Protein AF-A0A9P0XCQ6-F1 (afdb_monomer_lite)

InterPro domains:
  IPR028816 Caprin [PTHR22922] (9-231)
  IPR041637 Caprin-1 dimerization domain [PF18293] (101-217)

Sequence (310 aa):
MPSAANAKSEKPASSEVVDNSPIKQIMTLIEHKIRNLEKRKSKLSSYRELQKAGKELNGDQKVAVAKYDEVAQTLEFARDLSKHVGTIALSAEREAKKQAKREAWVRYAVDTNKIREVLLVLDCIMQMGNTEVRNDFLNGTNGAVKLTEDDLRILDELYPEVTPKHGEGQSGFHALTVKAAEHLYAIIDGKPKEILGTTYAHIKEIVTLFHECGYFEKTPEVPVPETEAVENHIPEEVLAPAPPPPEPSDEVEQPAPMYPPHMGIPTAPAPNVVPTPGYPMSRLPPSHSKKSNTPTSLNSILNRGPSLKS

Secondary structure (DSSP, 8-state):
---------------------HHHHHHHHHHHHHHHHHHHHHHHHHHHHHHHTTPPPPHHHHHHHHTHHHHHHHHHHHHHHHHHHHHHHHHHHHHHHHHHHHHHHHHHHHHHHHHHHHHHHHHHHHHTTSHHHHHHHHHT-TTPPPPPHHHHHHHHHHHHHHS----TT---HHHHHHHHHHHHHHHHTT---EETTEEHHHHHHHHHHHHHT-GGG-------------------------------------PPP-----PPPPPPPP---PPPP-----PPPP------------------------

Structure (mmCIF, N/CA/C/O backbone):
data_AF-A0A9P0XCQ6-F1
#
_entry.id   AF-A0A9P0XCQ6-F1
#
loop_
_atom_site.group_PDB
_atom_site.id
_atom_site.type_symbol
_atom_site.label_atom_id
_atom_site.label_alt_id
_atom_site.label_comp_id
_atom_site.label_asym_id
_atom_site.label_entity_id
_atom_site.label_seq_id
_atom_site.pdbx_PDB_ins_code
_atom_site.Cartn_x
_atom_site.Cartn_y
_atom_site.Cartn_z
_atom_site.occupancy
_atom_site.B_iso_or_equiv
_atom_site.auth_seq_id
_atom_site.auth_comp_id
_atom_site.auth_asym_id
_atom_site.auth_atom_id
_atom_site.pdbx_PDB_model_num
ATOM 1 N N . MET A 1 1 ? 15.321 50.428 31.721 1.00 45.38 1 MET A N 1
ATOM 2 C CA . MET A 1 1 ? 14.188 49.846 30.957 1.00 45.38 1 MET A CA 1
ATOM 3 C C . MET A 1 1 ? 14.484 49.999 29.471 1.00 45.38 1 MET A C 1
ATOM 5 O O . MET A 1 1 ? 15.131 50.996 29.165 1.00 45.38 1 MET A O 1
ATOM 9 N N . PRO A 1 2 ? 14.039 49.102 28.568 1.00 42.09 2 PRO A N 1
ATOM 10 C CA . PRO A 1 2 ? 13.173 47.919 28.740 1.00 42.09 2 PRO A CA 1
ATOM 11 C C . PRO A 1 2 ? 13.976 46.598 28.592 1.00 42.09 2 PRO A C 1
ATOM 13 O O . PRO A 1 2 ? 14.979 46.559 27.900 1.00 42.09 2 PRO A O 1
ATOM 16 N N . SER A 1 3 ? 13.763 45.552 29.394 1.00 40.78 3 SER A N 1
ATOM 17 C CA . SER A 1 3 ? 12.612 44.632 29.481 1.00 40.78 3 SER A CA 1
ATOM 18 C C . SER A 1 3 ? 12.500 43.685 28.275 1.00 40.78 3 SER A C 1
ATOM 20 O O . SER A 1 3 ? 11.745 43.944 27.344 1.00 40.78 3 SER A O 1
ATOM 22 N N . ALA A 1 4 ? 13.249 42.577 28.307 1.00 37.06 4 ALA A N 1
ATOM 23 C CA . ALA A 1 4 ? 12.990 41.410 27.467 1.00 37.06 4 ALA A CA 1
ATOM 24 C C . ALA A 1 4 ? 12.179 40.409 28.297 1.00 37.06 4 ALA A C 1
ATOM 26 O O . ALA A 1 4 ? 12.689 39.733 29.191 1.00 37.06 4 ALA A O 1
ATOM 27 N N . ALA A 1 5 ? 10.875 40.416 28.048 1.00 39.09 5 ALA A N 1
ATOM 28 C CA . ALA A 1 5 ? 9.906 39.556 28.688 1.00 39.09 5 ALA A CA 1
ATOM 29 C C . ALA A 1 5 ? 10.104 38.092 28.265 1.00 39.09 5 ALA A C 1
ATOM 31 O O . ALA A 1 5 ? 10.105 37.764 27.084 1.00 39.09 5 ALA A O 1
ATOM 32 N N . ASN A 1 6 ? 10.249 37.237 29.274 1.00 38.50 6 ASN A N 1
ATOM 33 C CA . ASN A 1 6 ? 9.665 35.904 29.412 1.00 38.50 6 ASN A CA 1
ATOM 34 C C . ASN A 1 6 ? 9.015 35.308 28.139 1.00 38.50 6 ASN A C 1
ATOM 36 O O . ASN A 1 6 ? 7.800 35.394 27.953 1.00 38.50 6 ASN A O 1
ATOM 40 N N . ALA A 1 7 ? 9.805 34.639 27.297 1.00 40.03 7 ALA A N 1
ATOM 41 C CA . ALA A 1 7 ? 9.276 33.739 26.279 1.00 40.03 7 ALA A CA 1
ATOM 42 C C . ALA A 1 7 ? 8.888 32.417 26.958 1.00 40.03 7 ALA A C 1
ATOM 44 O O . ALA A 1 7 ? 9.685 31.484 27.060 1.00 40.03 7 ALA A O 1
ATOM 45 N N . LYS A 1 8 ? 7.653 32.353 27.473 1.00 42.50 8 LYS A N 1
ATOM 46 C CA . LYS A 1 8 ? 7.007 31.078 27.793 1.00 42.50 8 LYS A CA 1
ATOM 47 C C . LYS A 1 8 ? 6.992 30.246 26.514 1.00 42.50 8 LYS A C 1
ATOM 49 O O . LYS A 1 8 ? 6.372 30.637 25.532 1.00 42.50 8 LYS A O 1
ATOM 54 N N . SER A 1 9 ? 7.687 29.115 26.542 1.00 38.69 9 SER A N 1
ATOM 55 C CA . SER A 1 9 ? 7.631 28.104 25.496 1.00 38.69 9 SER A CA 1
ATOM 56 C C . SER A 1 9 ? 6.190 27.607 25.361 1.00 38.69 9 SER A C 1
ATOM 58 O O . SER A 1 9 ? 5.713 26.830 26.195 1.00 38.69 9 SER A O 1
ATOM 60 N N . GLU A 1 10 ? 5.488 28.054 24.325 1.00 38.31 10 GLU A N 1
ATOM 61 C CA . GLU A 1 10 ? 4.277 27.389 23.864 1.00 38.31 10 GLU A CA 1
ATOM 62 C C . GLU A 1 10 ? 4.692 26.046 23.267 1.00 38.31 10 GLU A C 1
ATOM 64 O O . GLU A 1 10 ? 5.207 25.933 22.157 1.00 38.31 10 GLU A O 1
ATOM 69 N N . LYS A 1 11 ? 4.530 25.010 24.087 1.00 38.88 11 LYS A N 1
ATOM 70 C CA . LYS A 1 11 ? 4.558 23.616 23.666 1.00 38.88 11 LYS A CA 1
ATOM 71 C C . LYS A 1 11 ? 3.449 23.467 22.612 1.00 38.88 11 LYS A C 1
ATOM 73 O O . LYS A 1 11 ? 2.309 23.803 22.941 1.00 38.88 11 LYS A O 1
ATOM 78 N N . PRO A 1 12 ? 3.733 23.016 21.377 1.00 38.75 12 PRO A N 1
ATOM 79 C CA . PRO A 1 12 ? 2.682 22.815 20.393 1.00 38.75 12 PRO A CA 1
ATOM 80 C C . PRO A 1 12 ? 1.684 21.817 20.974 1.00 38.75 12 PRO A C 1
ATOM 82 O O . PRO A 1 12 ? 2.062 20.727 21.409 1.00 38.75 12 PRO A O 1
ATOM 85 N N . ALA A 1 13 ? 0.426 22.247 21.050 1.00 34.69 13 ALA A N 1
ATOM 86 C CA . ALA A 1 13 ? -0.686 21.412 21.446 1.00 34.69 13 ALA A CA 1
ATOM 87 C C . ALA A 1 13 ? -0.689 20.187 20.533 1.00 34.69 13 ALA A C 1
ATOM 89 O O . ALA A 1 13 ? -0.964 20.291 19.337 1.00 34.69 13 ALA A O 1
ATOM 90 N N . SER A 1 14 ? -0.346 19.031 21.103 1.00 39.53 14 SER A N 1
ATOM 91 C CA . SER A 1 14 ? -0.708 17.745 20.536 1.00 39.53 14 SER A CA 1
ATOM 92 C C . SER A 1 14 ? -2.185 17.844 20.197 1.00 39.53 14 SER A C 1
ATOM 94 O O . SER A 1 14 ? -3.003 18.066 21.090 1.00 39.53 14 SER A O 1
ATOM 96 N N . SER A 1 15 ? -2.524 17.763 18.915 1.00 37.12 15 SER A N 1
ATOM 97 C CA . SER A 1 15 ? -3.905 17.600 18.502 1.00 37.12 15 SER A CA 1
ATOM 98 C C . SER A 1 15 ? -4.386 16.298 19.133 1.00 37.12 15 SER A C 1
ATOM 100 O O . SER A 1 15 ? -4.128 15.215 18.605 1.00 37.12 15 SER A O 1
ATOM 102 N N . GLU A 1 16 ? -5.032 16.391 20.294 1.00 40.12 16 GLU A N 1
ATOM 103 C CA . GLU A 1 16 ? -5.931 15.358 20.774 1.00 40.12 16 GLU A CA 1
ATOM 104 C C . GLU A 1 16 ? -7.049 15.286 19.739 1.00 40.12 16 GLU A C 1
ATOM 106 O O . GLU A 1 16 ? -8.082 15.948 19.827 1.00 40.12 16 GLU A O 1
ATOM 111 N N . VAL A 1 17 ? -6.801 14.520 18.680 1.00 46.75 17 VAL A N 1
ATOM 112 C CA . VAL A 1 17 ? -7.865 13.964 17.868 1.00 46.75 17 VAL A CA 1
ATOM 113 C C . VAL A 1 17 ? -8.649 13.121 18.857 1.00 46.75 17 VAL A C 1
ATOM 115 O O . VAL A 1 17 ? -8.208 12.039 19.240 1.00 46.75 17 VAL A O 1
ATOM 118 N N . VAL A 1 18 ? -9.751 13.676 19.362 1.00 49.19 18 VAL A N 1
ATOM 119 C CA . VAL A 1 18 ? -10.705 12.934 20.178 1.00 49.19 18 VAL A CA 1
ATOM 120 C C . VAL A 1 18 ? -11.105 11.745 19.326 1.00 49.19 18 VAL A C 1
ATOM 122 O O . VAL A 1 18 ? -11.761 11.885 18.293 1.00 49.19 18 VAL A O 1
ATOM 125 N N . ASP A 1 19 ? -10.584 10.590 19.709 1.00 62.16 19 ASP A N 1
ATOM 126 C CA . ASP A 1 19 ? -10.679 9.359 18.953 1.00 62.16 19 ASP A CA 1
ATOM 127 C C . ASP A 1 19 ? -12.127 8.860 19.071 1.00 62.16 19 ASP A C 1
ATOM 129 O O . ASP A 1 19 ? -12.483 8.075 19.944 1.00 62.16 19 ASP A O 1
ATOM 133 N N . ASN A 1 20 ? -13.005 9.428 18.242 1.00 68.56 20 ASN A N 1
ATOM 134 C CA . ASN A 1 20 ? -14.454 9.225 18.230 1.00 68.56 20 ASN A CA 1
ATOM 135 C C . ASN A 1 20 ? -14.832 7.930 17.503 1.00 68.56 20 ASN A C 1
ATOM 137 O O . ASN A 1 20 ? -15.812 7.895 16.751 1.00 68.56 20 ASN A O 1
ATOM 141 N N . SER A 1 21 ? -14.054 6.863 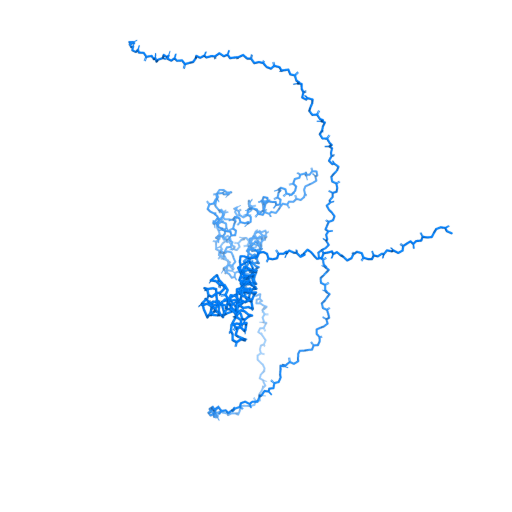17.693 1.00 86.50 21 SER A N 1
ATOM 142 C CA . SER A 1 21 ? -14.344 5.586 17.053 1.00 86.50 21 SER A CA 1
ATOM 143 C C . SER A 1 21 ? -15.736 5.089 17.477 1.00 86.50 21 SER A C 1
ATOM 145 O O . SER A 1 21 ? -16.141 5.300 18.627 1.00 86.50 21 SER A O 1
ATOM 147 N N . PRO A 1 22 ? -16.491 4.413 16.590 1.00 92.12 22 PRO A N 1
ATOM 148 C CA . PRO A 1 22 ? -17.811 3.881 16.936 1.00 92.12 22 PRO A CA 1
ATOM 149 C C . PRO A 1 22 ? -17.795 3.027 18.213 1.00 92.12 22 PRO A C 1
ATOM 151 O O . PRO A 1 22 ? -18.711 3.097 19.027 1.00 92.12 22 PRO A O 1
ATOM 154 N N . ILE A 1 23 ? -16.709 2.280 18.439 1.00 91.50 23 ILE A N 1
ATOM 155 C CA . ILE A 1 23 ? -16.520 1.463 19.643 1.00 91.50 23 ILE A CA 1
ATOM 156 C C . ILE A 1 23 ? -16.366 2.338 20.895 1.00 91.50 23 ILE A C 1
ATOM 158 O O . ILE A 1 23 ? -16.997 2.055 21.912 1.00 91.50 23 ILE A O 1
ATOM 162 N N . LYS A 1 24 ? -15.598 3.433 20.829 1.00 90.19 24 LYS A N 1
ATOM 163 C CA . LYS A 1 24 ? -15.465 4.379 21.949 1.00 90.19 24 LYS A CA 1
ATOM 164 C C . LYS A 1 24 ? -16.793 5.063 22.276 1.00 90.19 24 LYS A C 1
ATOM 166 O O . LYS A 1 24 ? -17.135 5.176 23.450 1.00 90.19 24 LYS A O 1
ATOM 171 N N . GLN A 1 25 ? -17.593 5.414 21.267 1.00 93.56 25 GLN A N 1
ATOM 172 C CA . GLN A 1 25 ? -18.944 5.950 21.479 1.00 93.56 25 GLN A CA 1
ATOM 173 C C . GLN A 1 25 ? -19.854 4.940 22.200 1.00 93.56 25 GLN A C 1
ATOM 175 O O . GLN A 1 25 ? -20.544 5.302 23.154 1.00 93.56 25 GLN A O 1
ATOM 180 N N . ILE A 1 26 ? -19.820 3.663 21.797 1.00 94.62 26 ILE A N 1
ATOM 181 C CA . ILE A 1 26 ? -20.560 2.581 22.468 1.00 94.62 26 ILE A CA 1
ATOM 182 C C . ILE A 1 26 ? -20.118 2.449 23.932 1.00 94.62 26 ILE A C 1
ATOM 184 O O . ILE A 1 26 ? -20.971 2.379 24.819 1.00 94.62 26 ILE A O 1
ATOM 188 N N . MET A 1 27 ? -18.810 2.469 24.204 1.00 94.56 27 MET A N 1
ATOM 189 C CA . MET A 1 27 ? -18.282 2.423 25.572 1.00 94.56 27 MET A CA 1
ATOM 190 C C . MET A 1 27 ? -18.801 3.591 26.419 1.00 94.56 27 MET A C 1
ATOM 192 O O . MET A 1 27 ? -19.338 3.360 27.502 1.00 94.56 27 MET A O 1
ATOM 196 N N . THR A 1 28 ? -18.753 4.826 25.907 1.00 95.31 28 THR A N 1
ATOM 197 C CA . THR A 1 28 ? -19.288 6.006 26.608 1.00 95.31 28 THR A CA 1
ATOM 198 C C . THR A 1 28 ? -20.778 5.857 26.935 1.00 95.31 28 THR A C 1
ATOM 200 O O . THR A 1 28 ? -21.207 6.164 28.051 1.00 95.31 28 THR A O 1
ATOM 203 N N . LEU A 1 29 ? -21.589 5.346 26.002 1.00 96.56 29 LEU A N 1
ATOM 204 C CA . LEU A 1 29 ? -23.019 5.113 26.238 1.00 96.56 29 LEU A CA 1
ATOM 205 C C . LEU A 1 29 ? -23.267 4.053 27.322 1.00 96.56 29 LEU A C 1
ATOM 207 O O . LEU A 1 29 ? -24.153 4.230 28.167 1.00 96.56 29 LEU A O 1
ATOM 211 N N . ILE A 1 30 ? -22.483 2.973 27.333 1.00 97.06 30 ILE A N 1
ATOM 212 C CA . ILE A 1 30 ? -22.579 1.925 28.357 1.00 97.06 30 ILE A CA 1
ATOM 213 C C . ILE A 1 30 ? -22.179 2.483 29.726 1.00 97.06 30 ILE A C 1
ATOM 215 O O . ILE A 1 30 ? -22.911 2.291 30.697 1.00 97.06 30 ILE A O 1
ATOM 219 N N . GLU A 1 31 ? -21.091 3.246 29.816 1.00 97.56 31 GLU A N 1
ATOM 220 C CA . GLU A 1 31 ? -20.673 3.906 31.057 1.00 97.56 31 GLU A CA 1
ATOM 221 C C . GLU A 1 31 ? -21.749 4.855 31.596 1.00 97.56 31 GLU A C 1
ATOM 223 O O . GLU A 1 31 ? -22.031 4.875 32.797 1.00 97.56 31 GLU A O 1
ATOM 228 N N . HIS A 1 32 ? -22.404 5.617 30.715 1.00 97.88 32 HIS A N 1
ATOM 229 C CA . HIS A 1 32 ? -23.529 6.476 31.089 1.00 97.88 32 HIS A CA 1
ATOM 230 C C . HIS A 1 32 ? -24.678 5.648 31.672 1.00 97.88 32 HIS A C 1
ATOM 232 O O . HIS A 1 32 ? -25.257 6.014 32.702 1.00 97.88 32 HIS A O 1
ATOM 238 N N . LYS A 1 33 ? -25.001 4.512 31.045 1.00 98.12 33 LYS A N 1
ATOM 239 C CA . LYS A 1 33 ? -26.051 3.607 31.521 1.00 98.12 33 LYS A CA 1
ATOM 240 C C . LYS A 1 33 ? -25.698 2.979 32.871 1.00 98.12 33 LYS A C 1
ATOM 242 O O . LYS A 1 33 ? -26.575 2.940 33.734 1.00 98.12 33 LYS A O 1
ATOM 247 N N . ILE A 1 34 ? -24.444 2.574 33.084 1.00 98.56 34 ILE A N 1
ATOM 248 C CA . ILE A 1 34 ? -23.945 2.068 34.374 1.00 98.56 34 ILE A CA 1
ATOM 249 C C . ILE A 1 34 ? -24.136 3.127 35.461 1.00 98.56 34 ILE A C 1
ATOM 251 O O . ILE A 1 34 ? -24.822 2.856 36.444 1.00 98.56 34 ILE A O 1
ATOM 255 N N . ARG A 1 35 ? -23.649 4.360 35.256 1.00 98.44 35 ARG A N 1
ATOM 256 C CA . ARG A 1 35 ? -23.798 5.447 36.245 1.00 98.44 35 ARG A CA 1
ATOM 257 C C . ARG A 1 35 ? -25.262 5.739 36.576 1.00 98.44 35 ARG A C 1
ATOM 259 O O . ARG A 1 35 ? -25.609 5.987 37.731 1.00 98.44 35 ARG A O 1
ATOM 266 N N . ASN A 1 36 ? -26.141 5.705 35.576 1.00 98.25 36 ASN A N 1
ATOM 267 C CA . ASN A 1 36 ? -27.577 5.899 35.782 1.00 98.25 36 ASN A CA 1
ATOM 268 C C . ASN A 1 36 ? -28.202 4.765 36.611 1.00 98.25 36 ASN A C 1
ATOM 270 O O . ASN A 1 36 ? -29.014 5.029 37.503 1.00 98.25 36 ASN A O 1
ATOM 274 N N . LEU A 1 37 ? -27.818 3.513 36.349 1.00 98.25 37 LEU A N 1
ATOM 275 C CA . LEU A 1 37 ? -28.278 2.349 37.108 1.00 98.25 37 LEU A CA 1
ATOM 276 C C . LEU A 1 37 ? -27.724 2.340 38.539 1.00 98.25 37 LEU A C 1
ATOM 278 O O . LEU A 1 37 ? -28.471 2.017 39.458 1.00 98.25 37 LEU A O 1
ATOM 282 N N . GLU A 1 38 ? -26.482 2.772 38.761 1.00 98.31 38 GLU A N 1
ATOM 283 C CA . GLU A 1 38 ? -25.889 2.925 40.099 1.00 98.31 38 GLU A CA 1
ATOM 284 C C . GLU A 1 38 ? -26.647 3.953 40.940 1.00 98.31 38 GLU A C 1
ATOM 286 O O . GLU A 1 38 ? -27.047 3.657 42.070 1.00 98.31 38 GLU A O 1
ATOM 291 N N . LYS A 1 39 ? -26.931 5.132 40.367 1.00 98.12 39 LYS A N 1
ATOM 292 C CA . LYS A 1 39 ? -27.752 6.165 41.019 1.00 98.12 39 LYS A CA 1
ATOM 293 C C . LYS A 1 39 ? -29.138 5.632 41.378 1.00 98.12 39 LYS A C 1
ATOM 295 O O . LYS A 1 39 ? -29.622 5.860 42.487 1.00 98.12 39 LYS A O 1
ATOM 300 N N . ARG A 1 40 ? -29.778 4.899 40.458 1.00 97.19 40 ARG A N 1
ATOM 301 C CA . ARG A 1 40 ? -31.104 4.311 40.690 1.00 97.19 40 ARG A CA 1
ATOM 302 C C . ARG A 1 40 ? -31.060 3.236 41.774 1.00 97.19 40 ARG A C 1
ATOM 304 O O . ARG A 1 40 ? -31.880 3.290 42.684 1.00 97.19 40 ARG A O 1
ATOM 311 N N . LYS A 1 41 ? -30.104 2.305 41.713 1.00 97.50 41 LYS A N 1
ATOM 312 C CA . LYS A 1 41 ? -29.925 1.242 42.711 1.00 97.50 41 LYS A CA 1
ATOM 313 C C . LYS A 1 41 ? -29.694 1.828 44.103 1.00 97.50 41 LYS A C 1
ATOM 315 O O . LYS A 1 41 ? -30.363 1.401 45.034 1.00 97.50 41 LYS A O 1
ATOM 320 N N . SER A 1 42 ? -28.832 2.841 44.226 1.00 97.62 42 SER A N 1
ATOM 321 C CA . SER A 1 42 ? -28.574 3.540 45.493 1.00 97.62 42 SER A CA 1
ATOM 322 C C . SER A 1 42 ? -29.855 4.142 46.089 1.00 97.62 42 SER A C 1
ATOM 324 O O . SER A 1 42 ? -30.197 3.860 47.236 1.00 97.62 42 SER A O 1
ATOM 326 N N . LYS A 1 43 ? -30.653 4.854 45.280 1.00 96.12 43 LYS A N 1
ATOM 327 C CA . LYS A 1 43 ? -31.945 5.409 45.721 1.00 96.12 43 LYS A CA 1
ATOM 328 C C . LYS A 1 43 ? -32.931 4.327 46.182 1.00 96.12 43 LYS A C 1
ATOM 330 O O . LYS A 1 43 ? -33.628 4.515 47.176 1.00 96.12 43 LYS A O 1
ATOM 335 N N . LEU A 1 44 ? -32.998 3.199 45.472 1.00 96.88 44 LEU A N 1
ATOM 336 C CA . LEU A 1 44 ? -33.864 2.081 45.853 1.00 96.88 44 LEU A CA 1
ATOM 337 C C . LEU A 1 44 ? -33.359 1.352 47.111 1.00 96.88 44 LEU A C 1
ATOM 339 O O . LEU A 1 44 ? -34.189 0.912 47.907 1.00 96.88 44 LEU A O 1
ATOM 343 N N . SER A 1 45 ? -32.039 1.263 47.325 1.00 96.31 45 SER A N 1
ATOM 344 C CA . SER A 1 45 ? -31.456 0.765 48.582 1.00 96.31 45 SER A CA 1
ATOM 345 C C . SER A 1 45 ? -31.928 1.615 49.761 1.00 96.31 45 SER A C 1
ATOM 347 O O . SER A 1 45 ? -32.435 1.061 50.731 1.00 96.31 45 SER A O 1
ATOM 349 N N . SER A 1 46 ? -31.875 2.948 49.644 1.00 95.88 46 SER A N 1
ATOM 350 C CA . SER A 1 46 ? -32.355 3.846 50.703 1.00 95.88 46 SER A CA 1
ATOM 351 C C . SER A 1 46 ? -33.842 3.640 51.018 1.00 95.88 46 SER A C 1
ATOM 353 O O . SER A 1 46 ? -34.231 3.651 52.181 1.00 95.88 46 SER A O 1
ATOM 355 N N . TYR A 1 47 ? -34.696 3.396 50.016 1.00 96.00 47 TYR A N 1
ATOM 356 C CA . TYR A 1 47 ? -36.107 3.073 50.272 1.00 96.00 47 TYR A CA 1
ATOM 357 C C . TYR A 1 47 ? -36.297 1.712 50.954 1.00 96.00 47 TYR A C 1
ATOM 359 O O . TYR A 1 47 ? -37.106 1.621 51.878 1.00 96.00 47 TYR A O 1
ATOM 367 N N . ARG A 1 48 ? -35.539 0.676 50.559 1.00 94.06 48 ARG A N 1
ATOM 368 C CA . ARG A 1 48 ? -35.538 -0.629 51.251 1.00 94.06 48 ARG A CA 1
ATOM 369 C C . ARG A 1 48 ? -35.119 -0.480 52.717 1.00 94.06 48 ARG A C 1
ATOM 371 O O . ARG A 1 48 ? -35.740 -1.080 53.590 1.00 94.06 48 ARG A O 1
ATOM 378 N N . GLU A 1 49 ? -34.110 0.341 52.996 1.00 95.06 49 GLU A N 1
ATOM 379 C CA . GLU A 1 49 ? -33.652 0.639 54.358 1.00 95.06 49 GLU A CA 1
ATOM 380 C C . GLU A 1 49 ? -34.719 1.367 55.183 1.00 95.06 49 GLU A C 1
ATOM 382 O O . GLU A 1 49 ? -34.990 0.959 56.312 1.00 95.06 49 GLU A O 1
ATOM 387 N N . LEU A 1 50 ? -35.383 2.386 54.621 1.00 93.75 50 LEU A N 1
ATOM 388 C CA . LEU A 1 50 ? -36.489 3.082 55.292 1.00 93.75 50 LEU A CA 1
ATOM 389 C C . LEU A 1 50 ? -37.647 2.131 55.625 1.00 93.75 50 LEU A C 1
ATOM 391 O O . LEU A 1 50 ? -38.174 2.180 56.736 1.00 93.75 50 LEU A O 1
ATOM 395 N N . GLN A 1 51 ? -38.015 1.259 54.685 1.00 92.19 51 GLN A N 1
ATOM 396 C CA . GLN A 1 51 ? -39.067 0.264 54.889 1.00 92.19 51 GLN A CA 1
ATOM 397 C C . GLN A 1 51 ? -38.686 -0.739 55.982 1.00 92.19 51 GLN A C 1
ATOM 399 O O . GLN A 1 51 ? -39.503 -1.052 56.845 1.00 92.19 51 GLN A O 1
ATOM 404 N N . LYS A 1 52 ? -37.430 -1.206 55.988 1.00 92.94 52 LYS A N 1
ATOM 405 C CA . LYS A 1 52 ? -36.896 -2.099 57.027 1.00 92.94 52 LYS A CA 1
ATOM 406 C C . LYS A 1 52 ? -36.840 -1.424 58.402 1.00 92.94 52 LYS A C 1
ATOM 408 O O . LYS A 1 52 ? -37.028 -2.093 59.410 1.00 92.94 52 LYS A O 1
ATOM 413 N N . ALA A 1 53 ? -36.630 -0.109 58.440 1.00 94.75 53 ALA A N 1
ATOM 414 C CA . ALA A 1 53 ? -36.694 0.706 59.652 1.00 94.75 53 ALA A CA 1
ATOM 415 C C . ALA A 1 53 ? -38.135 1.010 60.120 1.00 94.75 53 ALA A C 1
ATOM 417 O O . ALA A 1 53 ? -38.317 1.773 61.066 1.00 94.75 53 ALA A O 1
ATOM 418 N N . GLY A 1 54 ? -39.159 0.451 59.463 1.00 91.06 54 GLY A N 1
ATOM 419 C CA . GLY A 1 54 ? -40.564 0.601 59.846 1.00 91.06 54 GLY A CA 1
ATOM 420 C C . GLY A 1 54 ? -41.226 1.897 59.375 1.00 91.06 54 GLY A C 1
ATOM 421 O O . GLY A 1 54 ? -42.359 2.168 59.764 1.00 91.06 54 GLY A O 1
ATOM 422 N N . LYS A 1 55 ? -40.562 2.706 58.536 1.00 92.81 55 LYS A N 1
ATOM 423 C CA . LYS A 1 55 ? -41.192 3.889 57.931 1.00 92.81 55 LYS A CA 1
ATOM 424 C C . LYS A 1 55 ? -42.108 3.476 56.785 1.00 92.81 55 LYS A C 1
ATOM 426 O O . LYS A 1 55 ? -41.744 2.656 55.942 1.00 92.81 55 LYS A O 1
ATOM 431 N N . GLU A 1 56 ? -43.281 4.096 56.721 1.00 91.31 56 GLU A N 1
ATOM 432 C CA . GLU A 1 56 ? -44.237 3.830 55.655 1.00 91.31 56 GLU A CA 1
ATOM 433 C C . GLU A 1 56 ? -43.814 4.516 54.346 1.00 91.31 56 GLU A C 1
ATOM 435 O O . GLU A 1 56 ? -43.594 5.725 54.289 1.00 91.31 56 GLU A O 1
ATOM 440 N N . LEU A 1 57 ? -43.670 3.718 53.287 1.00 93.62 57 LEU A N 1
ATOM 441 C CA . LEU A 1 57 ? -43.389 4.196 51.935 1.00 93.62 57 LEU A CA 1
ATOM 442 C C . LEU A 1 57 ? -44.693 4.558 51.209 1.00 93.62 57 LEU A C 1
ATOM 444 O O . LEU A 1 57 ? -45.687 3.833 51.313 1.00 93.62 57 LEU A O 1
ATOM 448 N N . ASN A 1 58 ? -44.668 5.616 50.394 1.00 94.31 58 ASN A N 1
ATOM 449 C CA . ASN A 1 58 ? -45.784 5.930 49.493 1.00 94.31 58 ASN A CA 1
ATOM 450 C C . ASN A 1 58 ? -45.907 4.867 48.371 1.00 94.31 58 ASN A C 1
ATOM 452 O O . ASN A 1 58 ? -44.958 4.127 48.102 1.00 94.31 58 ASN A O 1
ATOM 456 N N . GLY A 1 59 ? -47.053 4.799 47.687 1.00 93.62 59 GLY A N 1
ATOM 457 C CA . GLY A 1 59 ? -47.349 3.840 46.615 1.00 93.62 59 GLY A CA 1
ATOM 458 C C . GLY A 1 59 ? -46.250 3.752 45.551 1.00 93.62 59 GLY A C 1
ATOM 459 O O . GLY A 1 59 ? -45.729 2.666 45.300 1.00 93.62 59 GLY A O 1
ATOM 460 N N . ASP A 1 60 ? -45.798 4.889 45.019 1.00 92.56 60 ASP A N 1
ATOM 461 C CA . ASP A 1 60 ? -44.730 4.930 44.007 1.00 92.56 60 ASP A CA 1
ATOM 462 C C . ASP A 1 60 ? -43.393 4.383 44.522 1.00 92.56 60 ASP A C 1
ATOM 464 O O . ASP A 1 60 ? -42.645 3.736 43.787 1.00 92.56 60 ASP A O 1
ATOM 468 N N . GLN A 1 61 ? -43.086 4.608 45.802 1.00 93.62 61 GLN A N 1
ATOM 469 C CA . GLN A 1 61 ? -41.865 4.104 46.429 1.00 93.62 61 GLN A CA 1
ATOM 470 C C . GLN A 1 61 ? -41.937 2.586 46.622 1.00 93.62 61 GLN A C 1
ATOM 472 O O . GLN A 1 61 ? -40.959 1.901 46.327 1.00 93.62 61 GLN A O 1
ATOM 477 N N . LYS A 1 62 ? -43.092 2.050 47.042 1.00 93.12 62 LYS A N 1
ATOM 478 C CA . LYS A 1 62 ? -43.325 0.598 47.154 1.00 93.12 62 LYS A CA 1
ATOM 479 C C . LYS A 1 62 ? -43.160 -0.090 45.791 1.00 93.12 62 LYS A C 1
ATOM 481 O O . LYS A 1 62 ? -42.433 -1.078 45.691 1.00 93.12 62 LYS A O 1
ATOM 486 N N . VAL A 1 63 ? -43.742 0.477 44.729 1.00 93.88 63 VAL A N 1
ATOM 487 C CA . VAL A 1 63 ? -43.593 -0.030 43.350 1.00 93.88 63 VAL A CA 1
ATOM 488 C C . VAL A 1 63 ? -42.141 0.059 42.871 1.00 93.88 63 VAL A C 1
ATOM 490 O O . VAL A 1 63 ? -41.632 -0.868 42.243 1.00 93.88 63 VAL A O 1
ATOM 493 N N . ALA A 1 64 ? -41.440 1.153 43.172 1.00 92.75 64 ALA A N 1
ATOM 494 C CA . ALA A 1 64 ? -40.045 1.319 42.782 1.00 92.75 64 ALA A CA 1
ATOM 495 C C . ALA A 1 64 ? -39.119 0.315 43.493 1.00 92.75 64 ALA A C 1
ATOM 497 O O . ALA A 1 64 ? -38.233 -0.249 42.850 1.00 92.75 64 ALA A O 1
ATOM 498 N N . VAL A 1 65 ? -39.341 0.057 44.788 1.00 94.31 65 VAL A N 1
ATOM 499 C CA . VAL A 1 65 ? -38.597 -0.944 45.574 1.00 94.31 65 VAL A CA 1
ATOM 500 C C . VAL A 1 65 ? -38.785 -2.358 45.020 1.00 94.31 65 VAL A C 1
ATOM 502 O O . VAL A 1 65 ? -37.820 -3.123 44.999 1.00 94.31 65 VAL A O 1
ATOM 505 N N . ALA A 1 66 ? -39.975 -2.693 44.510 1.00 94.56 66 ALA A N 1
ATOM 506 C CA . ALA A 1 66 ? -40.228 -3.987 43.872 1.00 94.56 66 ALA A CA 1
ATOM 507 C C . ALA A 1 66 ? -39.348 -4.229 42.627 1.00 94.56 66 ALA A C 1
ATOM 509 O O . ALA A 1 66 ? -39.043 -5.372 42.309 1.00 94.56 66 ALA A O 1
ATOM 510 N N . LYS A 1 67 ? -38.871 -3.165 41.961 1.00 95.19 67 LYS A N 1
ATOM 511 C CA . LYS A 1 67 ? -37.959 -3.247 40.802 1.00 95.19 67 LYS A CA 1
ATOM 512 C C . LYS A 1 67 ? -36.473 -3.266 41.172 1.00 95.19 67 LYS A C 1
ATOM 514 O O . LYS A 1 67 ? -35.624 -3.187 40.287 1.00 95.19 67 LYS A O 1
ATOM 519 N N . TYR A 1 68 ? -36.126 -3.310 42.460 1.00 96.44 68 TYR A N 1
ATOM 520 C CA . TYR A 1 68 ? -34.727 -3.252 42.889 1.00 96.44 68 TYR A CA 1
ATOM 521 C C . TYR A 1 68 ? -33.885 -4.371 42.275 1.00 96.44 68 TYR A C 1
ATOM 523 O O . TYR A 1 68 ? -32.810 -4.092 41.747 1.00 96.44 68 TYR A O 1
ATOM 531 N N . ASP A 1 69 ? -34.361 -5.617 42.340 1.00 96.44 69 ASP A N 1
ATOM 532 C CA . ASP A 1 69 ? -33.569 -6.774 41.914 1.00 96.44 69 ASP A CA 1
ATOM 533 C C . ASP A 1 69 ? -33.380 -6.778 40.386 1.00 96.44 69 ASP A C 1
ATOM 535 O O . ASP A 1 69 ? -32.278 -7.027 39.908 1.00 96.44 69 ASP A O 1
ATOM 539 N N . GLU A 1 70 ? -34.392 -6.343 39.626 1.00 96.94 70 GLU A N 1
ATOM 540 C CA . GLU A 1 70 ? -34.296 -6.100 38.176 1.00 96.94 70 GLU A CA 1
ATOM 541 C C . GLU A 1 70 ? -33.233 -5.032 37.845 1.00 96.94 70 GLU A C 1
ATOM 543 O O . GLU A 1 70 ? -32.385 -5.223 36.968 1.00 96.94 70 GLU A O 1
ATOM 548 N N . VAL A 1 71 ? -33.224 -3.907 38.577 1.00 98.06 71 VAL A N 1
ATOM 549 C CA . VAL A 1 71 ? -32.209 -2.848 38.415 1.00 98.06 71 VAL A CA 1
ATOM 550 C C . VAL A 1 71 ? -30.814 -3.363 38.779 1.00 98.06 71 VAL A C 1
ATOM 552 O O . VAL A 1 71 ? -29.843 -3.002 38.113 1.00 98.06 71 VAL A O 1
ATOM 555 N N . ALA A 1 72 ? -30.698 -4.199 39.813 1.00 97.50 72 ALA A N 1
ATOM 556 C CA . ALA A 1 72 ? -29.431 -4.784 40.236 1.00 97.50 72 ALA A CA 1
ATOM 557 C C . ALA A 1 72 ? -28.862 -5.754 39.188 1.00 97.50 72 ALA A C 1
ATOM 559 O O . ALA A 1 72 ? -27.691 -5.617 38.841 1.00 97.50 72 ALA A O 1
ATOM 560 N N . GLN A 1 73 ? -29.687 -6.651 38.640 1.00 98.19 73 GLN A N 1
ATOM 561 C CA . GLN A 1 73 ? -29.294 -7.579 37.571 1.00 98.19 73 GLN A CA 1
ATOM 562 C C . GLN A 1 73 ? -28.913 -6.831 36.288 1.00 98.19 73 GLN A C 1
ATOM 564 O O . GLN A 1 73 ? -27.880 -7.103 35.684 1.00 98.19 73 GLN A O 1
ATOM 569 N N . THR A 1 74 ? -29.696 -5.818 35.901 1.00 98.00 74 THR A N 1
ATOM 570 C CA . THR A 1 74 ? -29.390 -4.997 34.717 1.00 98.00 74 THR A CA 1
ATOM 571 C C . THR A 1 74 ? -28.071 -4.233 34.882 1.00 98.00 74 THR A C 1
ATOM 573 O O . THR A 1 74 ? -27.343 -4.040 33.910 1.00 98.00 74 THR A O 1
ATOM 576 N N . LEU A 1 75 ? -27.751 -3.780 36.101 1.00 98.25 75 LEU A N 1
ATOM 577 C CA . LEU A 1 75 ? -26.479 -3.118 36.400 1.00 98.25 75 LEU A CA 1
ATOM 578 C C . LEU A 1 75 ? -25.292 -4.075 36.250 1.00 98.25 75 LEU A C 1
ATOM 580 O O . LEU A 1 75 ? -24.271 -3.679 35.692 1.00 98.25 75 LEU A O 1
ATOM 584 N N . GLU A 1 76 ? -25.417 -5.303 36.749 1.00 98.12 76 GLU A N 1
ATOM 585 C CA . GLU A 1 76 ? -24.394 -6.343 36.608 1.00 98.12 76 GLU A CA 1
ATOM 586 C C . GLU A 1 76 ? -24.171 -6.698 35.136 1.00 98.12 76 GLU A C 1
ATOM 588 O O . GLU A 1 76 ? -23.052 -6.571 34.644 1.00 98.12 76 GLU A O 1
ATOM 593 N N . PHE A 1 77 ? 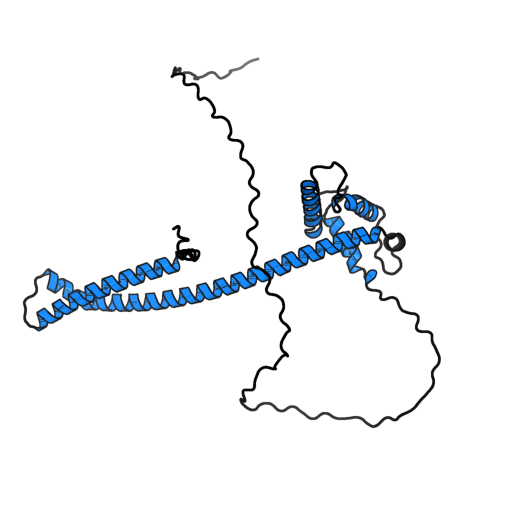-25.251 -6.950 34.392 1.00 98.31 77 PHE A N 1
ATOM 594 C CA . PHE A 1 77 ? -25.190 -7.160 32.946 1.00 98.31 77 PHE A CA 1
ATOM 595 C C . PHE A 1 77 ? -24.511 -5.995 32.209 1.00 98.31 77 PHE A C 1
ATOM 597 O O . PHE A 1 77 ? -23.669 -6.211 31.342 1.00 98.31 77 PHE A O 1
ATOM 604 N N . ALA A 1 78 ? -24.842 -4.744 32.550 1.00 98.31 78 ALA A N 1
ATOM 605 C CA . ALA A 1 78 ? -24.222 -3.578 31.923 1.00 98.31 78 ALA A CA 1
ATOM 606 C C . ALA A 1 78 ? -22.711 -3.492 32.208 1.00 98.31 78 ALA A C 1
ATOM 608 O O . ALA A 1 78 ? -21.950 -3.078 31.331 1.00 98.31 78 ALA A O 1
ATOM 609 N N . ARG A 1 79 ? -22.266 -3.891 33.408 1.00 98.25 79 ARG A N 1
ATOM 610 C CA . ARG A 1 79 ? -20.841 -3.948 33.773 1.00 98.25 79 ARG A CA 1
ATOM 611 C C . ARG A 1 79 ? -20.106 -5.040 33.001 1.00 98.25 79 ARG A C 1
ATOM 613 O O . ARG A 1 79 ? -19.038 -4.760 32.456 1.00 98.25 79 ARG A O 1
ATOM 620 N N . ASP A 1 80 ? -20.694 -6.226 32.886 1.00 98.25 80 ASP A N 1
ATOM 621 C CA . ASP A 1 80 ? -20.122 -7.324 32.098 1.00 98.25 80 ASP A CA 1
ATOM 622 C C . ASP A 1 80 ? -20.057 -6.977 30.609 1.00 98.25 80 ASP A C 1
ATOM 624 O O . ASP A 1 80 ? -19.031 -7.188 29.959 1.00 98.25 80 ASP A O 1
ATOM 628 N N . LEU A 1 81 ? -21.108 -6.350 30.075 1.00 97.75 81 LEU A N 1
ATOM 629 C CA . LEU A 1 81 ? -21.120 -5.856 28.703 1.00 97.75 81 LEU A CA 1
ATOM 630 C C . LEU A 1 81 ? -20.014 -4.819 28.474 1.00 97.75 81 LEU A C 1
ATOM 632 O O . LEU A 1 81 ? -19.293 -4.916 27.484 1.00 97.75 81 LEU A O 1
ATOM 636 N N . SER A 1 82 ? -19.838 -3.863 29.394 1.00 97.19 82 SER A N 1
ATOM 637 C CA . SER A 1 82 ? -18.748 -2.878 29.328 1.00 97.19 82 SER A CA 1
ATOM 638 C C . SER A 1 82 ? -17.377 -3.552 29.265 1.00 97.19 82 SER A C 1
ATOM 640 O O . SER A 1 82 ? -16.546 -3.205 28.424 1.00 97.19 82 SER A O 1
ATOM 642 N N . LYS A 1 83 ? -17.161 -4.579 30.098 1.00 97.75 83 LYS A N 1
ATOM 643 C CA . LYS A 1 83 ? -15.922 -5.362 30.114 1.00 97.75 83 LYS A CA 1
ATOM 644 C C . LYS A 1 83 ? -15.670 -6.052 28.771 1.00 97.75 83 LYS A C 1
ATOM 646 O O . LYS A 1 83 ? -14.579 -5.914 28.223 1.00 97.75 83 LYS A O 1
ATOM 651 N N . HIS A 1 84 ? -16.666 -6.747 28.218 1.00 97.38 84 HIS A N 1
ATOM 652 C CA . HIS A 1 84 ? -16.531 -7.428 26.926 1.00 97.38 84 HIS A CA 1
ATOM 653 C C . HIS A 1 84 ? -16.284 -6.451 25.774 1.00 97.38 84 HIS A C 1
ATOM 655 O O . HIS A 1 84 ? -15.393 -6.686 24.958 1.00 97.38 84 HIS A O 1
ATOM 661 N N . VAL A 1 85 ? -17.012 -5.331 25.731 1.00 96.75 85 VAL A N 1
ATOM 662 C CA . VAL A 1 85 ? -16.784 -4.282 24.726 1.00 96.75 85 VAL A CA 1
ATOM 663 C C . VAL A 1 85 ? -15.369 -3.714 24.854 1.00 96.75 85 VAL A C 1
ATOM 665 O O . VAL A 1 85 ? -14.703 -3.541 23.837 1.00 96.75 85 VAL A O 1
ATOM 668 N N . GLY A 1 86 ? -14.867 -3.504 26.074 1.00 95.62 86 GLY A N 1
ATOM 669 C CA . GLY A 1 86 ? -13.485 -3.080 26.312 1.00 95.62 86 GLY A CA 1
ATOM 670 C C . GLY A 1 86 ? -12.447 -4.082 25.793 1.00 95.62 86 GLY A C 1
ATOM 671 O O . GLY A 1 86 ? -11.487 -3.691 25.129 1.00 95.62 86 GLY A O 1
ATOM 672 N N . THR A 1 87 ? -12.648 -5.384 26.021 1.00 96.62 87 THR A N 1
ATOM 673 C CA . THR A 1 87 ? -11.774 -6.433 25.467 1.00 96.62 87 THR A CA 1
ATOM 674 C C . THR A 1 87 ? -11.786 -6.433 23.938 1.00 96.62 87 THR A C 1
ATOM 676 O O . THR A 1 87 ? -10.722 -6.492 23.317 1.00 96.62 87 THR A O 1
ATOM 679 N N . ILE A 1 88 ? -12.968 -6.311 23.327 1.00 96.06 88 ILE A N 1
ATOM 680 C CA . ILE A 1 88 ? -13.113 -6.229 21.869 1.00 96.06 88 ILE A CA 1
ATOM 681 C C . ILE A 1 88 ? -12.394 -4.987 21.337 1.00 96.06 88 ILE A C 1
ATOM 683 O O . ILE A 1 88 ? -11.612 -5.111 20.397 1.00 96.06 88 ILE A O 1
ATOM 687 N N . ALA A 1 89 ? -12.578 -3.824 21.968 1.00 94.25 89 ALA A N 1
ATOM 688 C CA . ALA A 1 89 ? -11.935 -2.570 21.580 1.00 94.25 89 ALA A CA 1
ATOM 689 C C . ALA A 1 89 ? -10.405 -2.698 21.531 1.00 94.25 89 ALA A C 1
ATOM 691 O O . ALA A 1 89 ? -9.785 -2.365 20.521 1.00 94.25 89 ALA A O 1
ATOM 692 N N . LEU A 1 90 ? -9.805 -3.252 22.588 1.00 93.56 90 LEU A N 1
ATOM 693 C CA . LEU A 1 90 ? -8.359 -3.468 22.667 1.00 93.56 90 LEU A CA 1
ATOM 694 C C . LEU A 1 90 ? -7.864 -4.467 21.614 1.00 93.56 90 LEU A C 1
ATOM 696 O O . LEU A 1 90 ? -6.802 -4.272 21.018 1.00 93.56 90 LEU A O 1
ATOM 700 N N . SER A 1 91 ? -8.620 -5.543 21.379 1.00 95.44 91 SER A N 1
ATOM 701 C CA . SER A 1 91 ? -8.272 -6.537 20.359 1.00 95.44 91 SER A CA 1
ATOM 702 C C . SER A 1 91 ? -8.329 -5.947 18.946 1.00 95.44 91 SER A C 1
ATOM 704 O O . SER A 1 91 ? -7.400 -6.152 18.166 1.00 95.44 91 SER A O 1
ATOM 706 N N . ALA A 1 92 ? -9.351 -5.139 18.657 1.00 93.25 92 ALA A N 1
ATOM 707 C CA . ALA A 1 92 ? -9.527 -4.462 17.381 1.00 93.25 92 ALA A CA 1
ATOM 708 C C . ALA A 1 92 ? -8.410 -3.441 17.136 1.00 93.25 92 ALA A C 1
ATOM 710 O O . ALA A 1 92 ? -7.861 -3.393 16.040 1.00 93.25 92 ALA A O 1
ATOM 711 N N . GLU A 1 93 ? -8.008 -2.676 18.155 1.00 93.00 93 GLU A N 1
ATOM 712 C CA . GLU A 1 93 ? -6.894 -1.731 18.038 1.00 93.00 93 GLU A CA 1
ATOM 713 C C . GLU A 1 93 ? -5.563 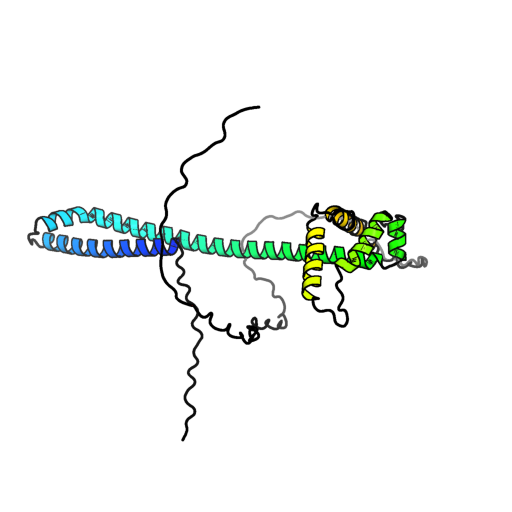-2.448 17.758 1.00 93.00 93 GLU A C 1
ATOM 715 O O . GLU A 1 93 ? -4.774 -2.018 16.911 1.00 93.00 93 GLU A O 1
ATOM 720 N N . ARG A 1 94 ? -5.312 -3.571 18.442 1.00 94.69 94 ARG A N 1
ATOM 721 C CA . ARG A 1 94 ? -4.116 -4.391 18.214 1.00 94.69 94 ARG A CA 1
ATOM 722 C C . ARG A 1 94 ? -4.090 -4.952 16.793 1.00 94.69 94 ARG A C 1
ATOM 724 O O . ARG A 1 94 ? -3.035 -4.921 16.159 1.00 94.69 94 ARG A O 1
ATOM 731 N N . GLU A 1 95 ? -5.218 -5.456 16.305 1.00 95.31 95 GLU A N 1
ATOM 732 C CA . GLU A 1 95 ? -5.313 -6.016 14.958 1.00 95.31 95 GLU A CA 1
ATOM 733 C C . GLU A 1 95 ? -5.202 -4.928 13.887 1.00 95.31 95 GLU A C 1
ATOM 735 O O . GLU A 1 95 ? -4.446 -5.094 12.936 1.00 95.31 95 GLU A O 1
ATOM 740 N N . ALA A 1 96 ? -5.827 -3.765 14.093 1.00 94.00 96 ALA A N 1
ATOM 741 C CA . ALA A 1 96 ? -5.693 -2.611 13.207 1.00 94.00 96 ALA A CA 1
ATOM 742 C C . ALA A 1 96 ? -4.229 -2.156 13.080 1.00 94.00 96 ALA A C 1
ATOM 744 O O . ALA A 1 96 ? -3.747 -1.927 11.973 1.00 94.00 96 ALA A O 1
ATOM 745 N N . LYS A 1 97 ? -3.479 -2.096 14.191 1.00 95.19 97 LYS A N 1
ATOM 746 C CA . LYS A 1 97 ? -2.041 -1.768 14.178 1.00 95.19 97 LYS A CA 1
ATOM 747 C C . LYS A 1 97 ? -1.211 -2.808 13.421 1.00 95.19 97 LYS A C 1
ATOM 749 O O . LYS A 1 97 ? -0.326 -2.442 12.647 1.00 95.19 97 LYS A O 1
ATOM 754 N N . LYS A 1 98 ? -1.481 -4.101 13.629 1.00 96.69 98 LYS A N 1
ATOM 755 C CA . LYS A 1 98 ? -0.802 -5.188 12.903 1.00 96.69 98 LYS A CA 1
ATOM 756 C C . LYS A 1 98 ? -1.103 -5.141 11.408 1.00 96.69 98 LYS A C 1
ATOM 758 O O . LYS A 1 98 ? -0.181 -5.259 10.604 1.00 96.69 98 LYS A O 1
ATOM 763 N N . GLN A 1 99 ? -2.367 -4.940 11.051 1.00 96.12 99 GLN A N 1
ATOM 764 C CA . GLN A 1 99 ? -2.816 -4.849 9.670 1.00 96.12 99 GLN A CA 1
ATOM 765 C C . GLN A 1 99 ? -2.202 -3.635 8.971 1.00 96.12 99 GLN A C 1
ATOM 767 O O . GLN A 1 99 ? -1.605 -3.802 7.915 1.00 96.12 99 GLN A O 1
ATOM 772 N N . ALA A 1 100 ? -2.218 -2.456 9.600 1.00 96.44 100 ALA A N 1
ATOM 773 C CA . ALA A 1 100 ? -1.586 -1.257 9.053 1.00 96.44 100 ALA A CA 1
ATOM 774 C C . ALA A 1 100 ? -0.080 -1.456 8.808 1.00 96.44 100 ALA A C 1
ATOM 776 O O . ALA A 1 100 ? 0.438 -1.064 7.764 1.00 96.44 100 ALA A O 1
ATOM 777 N N . LYS A 1 101 ? 0.633 -2.121 9.733 1.00 97.19 101 LYS A N 1
ATOM 778 C CA . LYS A 1 101 ? 2.052 -2.462 9.540 1.00 97.19 101 LYS A CA 1
ATOM 779 C C . LYS A 1 101 ? 2.255 -3.426 8.366 1.00 97.19 101 LYS A C 1
ATOM 781 O O . LYS A 1 101 ? 3.188 -3.243 7.587 1.00 97.19 101 LYS A O 1
ATOM 786 N N . ARG A 1 102 ? 1.402 -4.447 8.240 1.00 97.25 102 ARG A N 1
ATOM 787 C CA . ARG A 1 102 ? 1.451 -5.423 7.141 1.00 97.25 102 ARG A CA 1
ATOM 788 C C . ARG A 1 102 ? 1.182 -4.752 5.795 1.00 97.25 102 ARG A C 1
ATOM 790 O O . ARG A 1 102 ? 1.958 -4.949 4.871 1.00 97.25 102 ARG A O 1
ATOM 797 N N . GLU A 1 103 ? 0.138 -3.937 5.695 1.00 97.56 103 GLU A N 1
ATOM 798 C CA . GLU A 1 103 ? -0.211 -3.195 4.478 1.00 97.56 103 GLU A CA 1
ATOM 799 C C . GLU A 1 103 ? 0.892 -2.216 4.070 1.00 97.56 103 GLU A C 1
ATOM 801 O O . GLU A 1 103 ? 1.252 -2.162 2.895 1.00 97.56 103 GLU A O 1
ATOM 806 N N . ALA A 1 104 ? 1.482 -1.498 5.032 1.00 97.00 104 ALA A N 1
ATOM 807 C CA . ALA A 1 104 ? 2.617 -0.618 4.771 1.00 97.00 104 ALA A CA 1
ATOM 808 C C . ALA A 1 104 ? 3.826 -1.392 4.223 1.00 97.00 104 ALA A C 1
ATOM 810 O O . ALA A 1 104 ? 4.456 -0.946 3.266 1.00 97.00 104 ALA A O 1
ATOM 811 N N . TRP A 1 105 ? 4.127 -2.567 4.786 1.00 96.81 105 TRP A N 1
ATOM 812 C CA . TRP A 1 105 ? 5.215 -3.415 4.301 1.00 96.81 105 TRP A CA 1
ATOM 813 C C . TRP A 1 105 ? 4.934 -3.990 2.907 1.00 96.81 105 TRP A C 1
ATOM 815 O O . TRP A 1 105 ? 5.801 -3.928 2.042 1.00 96.81 105 TRP A O 1
ATOM 825 N N . VAL A 1 106 ? 3.718 -4.488 2.658 1.00 97.81 106 VAL A N 1
ATOM 826 C CA . VAL A 1 106 ? 3.314 -4.992 1.334 1.00 97.81 106 VAL A CA 1
ATOM 827 C C . VAL A 1 106 ? 3.418 -3.884 0.289 1.00 97.81 106 VAL A C 1
ATOM 829 O O . VAL A 1 106 ? 3.967 -4.105 -0.786 1.00 97.81 106 VAL A O 1
ATOM 832 N N . ARG A 1 107 ? 2.952 -2.674 0.609 1.00 97.88 107 ARG A N 1
ATOM 833 C CA . ARG A 1 107 ? 3.056 -1.519 -0.287 1.00 97.88 107 ARG A CA 1
ATOM 834 C C . ARG A 1 107 ? 4.505 -1.131 -0.559 1.00 97.88 107 ARG A C 1
ATOM 836 O O . ARG A 1 107 ? 4.861 -0.958 -1.716 1.00 97.88 107 ARG A O 1
ATOM 843 N N . TYR A 1 108 ? 5.346 -1.093 0.472 1.00 97.81 108 TYR A N 1
ATOM 844 C CA . TYR A 1 108 ? 6.783 -0.872 0.314 1.00 97.81 108 TYR A CA 1
ATOM 845 C C . TYR A 1 108 ? 7.437 -1.921 -0.599 1.00 97.81 108 TYR A C 1
ATOM 847 O O . TYR A 1 108 ? 8.223 -1.563 -1.474 1.00 97.81 108 TYR A O 1
ATOM 855 N N . ALA A 1 109 ? 7.103 -3.203 -0.431 1.00 97.94 109 ALA A N 1
ATOM 856 C CA . ALA A 1 109 ? 7.636 -4.281 -1.261 1.00 97.94 109 ALA A CA 1
ATOM 857 C C . ALA A 1 109 ? 7.183 -4.155 -2.726 1.00 97.94 109 ALA A C 1
ATOM 859 O O . ALA A 1 109 ? 8.006 -4.272 -3.633 1.00 97.94 109 ALA A O 1
ATOM 860 N N . VAL A 1 110 ? 5.901 -3.853 -2.962 1.00 97.88 110 VAL A N 1
ATOM 861 C CA . VAL A 1 110 ? 5.354 -3.622 -4.310 1.00 97.88 110 VAL A CA 1
ATOM 862 C C . VAL A 1 110 ? 6.011 -2.413 -4.973 1.00 97.88 110 VAL A C 1
ATOM 864 O O . VAL A 1 110 ? 6.452 -2.518 -6.115 1.00 97.88 110 VAL A O 1
ATOM 867 N N . ASP A 1 111 ? 6.116 -1.283 -4.274 1.00 97.38 111 ASP A N 1
ATOM 868 C CA . ASP A 1 111 ? 6.709 -0.058 -4.819 1.00 97.38 111 ASP A CA 1
ATOM 869 C C . ASP A 1 111 ? 8.210 -0.248 -5.099 1.00 97.38 111 ASP A C 1
ATOM 871 O O . ASP A 1 111 ? 8.710 0.182 -6.137 1.00 97.38 111 ASP A O 1
ATOM 875 N N . THR A 1 112 ? 8.917 -0.977 -4.229 1.00 98.31 112 THR A N 1
ATOM 876 C CA . THR A 1 112 ? 10.328 -1.342 -4.429 1.00 98.31 112 THR A CA 1
ATOM 877 C C . THR A 1 112 ? 10.499 -2.245 -5.651 1.00 98.31 112 THR A C 1
ATOM 879 O O . THR A 1 112 ? 11.402 -2.014 -6.455 1.00 98.31 112 THR A O 1
ATOM 882 N N . ASN A 1 113 ? 9.624 -3.241 -5.843 1.00 98.25 113 ASN A N 1
ATOM 883 C CA . ASN A 1 113 ? 9.669 -4.082 -7.039 1.00 98.25 113 ASN A CA 1
ATOM 884 C C . ASN A 1 113 ? 9.349 -3.283 -8.313 1.00 98.25 113 ASN A C 1
ATOM 886 O O . ASN A 1 113 ? 10.013 -3.481 -9.323 1.00 98.25 113 ASN A O 1
ATOM 890 N N . LYS A 1 114 ? 8.407 -2.334 -8.267 1.00 98.25 114 LYS A N 1
ATOM 891 C CA . LYS A 1 114 ? 8.139 -1.437 -9.405 1.00 98.25 114 LYS A CA 1
ATOM 892 C C . LYS A 1 114 ? 9.361 -0.599 -9.768 1.00 98.25 114 LYS A C 1
ATOM 894 O O . LYS A 1 114 ? 9.688 -0.486 -10.943 1.00 98.25 114 LYS A O 1
ATOM 899 N N . ILE A 1 115 ? 10.061 -0.042 -8.777 1.00 98.44 115 ILE A N 1
ATOM 900 C CA . ILE A 1 115 ? 11.308 0.700 -9.015 1.00 98.44 115 ILE A CA 1
ATOM 901 C C . ILE A 1 115 ? 12.369 -0.224 -9.628 1.00 98.44 115 ILE A C 1
ATOM 903 O O . ILE A 1 115 ? 13.011 0.166 -10.599 1.00 98.44 115 ILE A O 1
ATOM 907 N N . ARG A 1 116 ? 12.519 -1.457 -9.123 1.00 98.31 116 ARG A N 1
ATOM 908 C CA . ARG A 1 116 ? 13.419 -2.465 -9.709 1.00 98.31 116 ARG A CA 1
ATOM 909 C C . ARG A 1 116 ? 13.092 -2.725 -11.180 1.00 98.31 116 ARG A C 1
ATOM 911 O O . ARG A 1 116 ? 13.994 -2.703 -12.005 1.00 98.31 116 ARG A O 1
ATOM 918 N N . GLU A 1 117 ? 11.824 -2.936 -11.517 1.00 98.50 117 GLU A N 1
ATOM 919 C CA . GLU A 1 117 ? 11.394 -3.170 -12.902 1.00 98.50 117 GLU A CA 1
ATOM 920 C C . GLU A 1 117 ? 11.668 -1.961 -13.806 1.00 98.50 117 GLU A C 1
ATOM 922 O O . GLU A 1 117 ? 12.137 -2.138 -14.926 1.00 98.50 117 GLU A O 1
ATOM 927 N N . VAL A 1 118 ? 11.477 -0.732 -13.312 1.00 98.50 118 VAL A N 1
ATOM 928 C CA . VAL A 1 118 ? 11.869 0.483 -14.048 1.00 98.50 118 VAL A CA 1
ATOM 929 C C . VAL A 1 118 ? 13.371 0.503 -14.328 1.00 98.50 118 VAL A C 1
ATOM 931 O O . VAL A 1 118 ? 13.774 0.825 -15.444 1.00 98.50 118 VAL A O 1
ATOM 934 N N . LEU A 1 119 ? 14.203 0.148 -13.344 1.00 98.31 119 LEU A N 1
ATOM 935 C CA . LEU A 1 119 ? 15.653 0.086 -13.533 1.00 98.31 119 LEU A CA 1
ATOM 936 C C . LEU A 1 119 ? 16.044 -0.942 -14.600 1.00 98.31 119 LEU A C 1
ATOM 938 O O . LEU A 1 119 ? 16.928 -0.652 -15.396 1.00 98.31 119 LEU A O 1
ATOM 942 N N . LEU A 1 120 ? 15.361 -2.0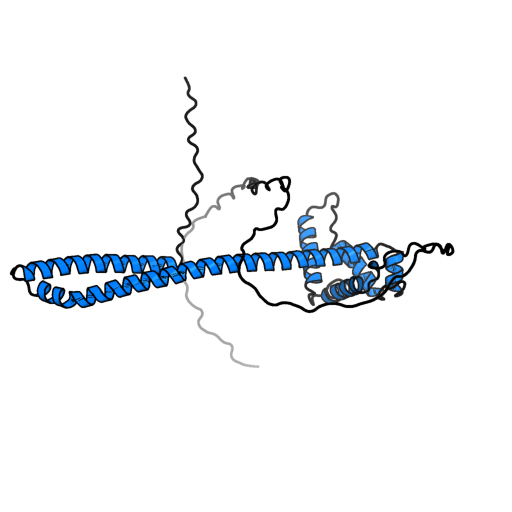88 -14.673 1.00 97.94 120 LEU A N 1
ATOM 943 C CA . LEU A 1 120 ? 15.604 -3.097 -15.711 1.00 97.94 120 LEU A CA 1
ATOM 944 C C . LEU A 1 120 ? 15.234 -2.609 -17.116 1.00 97.94 120 LEU A C 1
ATOM 946 O O . LEU A 1 120 ? 15.963 -2.894 -18.066 1.00 97.94 120 LEU A O 1
ATOM 950 N N . VAL A 1 121 ? 14.134 -1.861 -17.253 1.00 98.31 121 VAL A N 1
ATOM 951 C CA . VAL A 1 121 ? 13.758 -1.232 -18.531 1.00 98.31 121 VAL A CA 1
ATOM 952 C C . VAL A 1 121 ? 14.842 -0.248 -18.969 1.00 98.31 121 VAL A C 1
ATOM 954 O O . VAL A 1 121 ? 15.292 -0.300 -20.110 1.00 98.31 121 VAL A O 1
ATOM 957 N N . LEU A 1 122 ? 15.288 0.629 -18.064 1.00 97.69 122 LEU A N 1
ATOM 958 C CA . LEU A 1 122 ? 16.331 1.607 -18.374 1.00 97.69 122 LEU A CA 1
ATOM 959 C C . LEU A 1 122 ? 17.664 0.932 -18.711 1.00 97.69 122 LEU A C 1
ATOM 961 O O . LEU A 1 122 ? 18.294 1.325 -19.688 1.00 97.69 122 LEU A O 1
ATOM 965 N N . ASP A 1 123 ? 18.068 -0.087 -17.950 1.00 97.56 123 ASP A N 1
ATOM 966 C CA . ASP A 1 123 ? 19.286 -0.858 -18.207 1.00 97.56 123 ASP A CA 1
ATOM 967 C C . ASP A 1 123 ? 19.259 -1.516 -19.591 1.00 97.56 123 ASP A C 1
ATOM 969 O O . ASP A 1 123 ? 20.177 -1.309 -20.378 1.00 97.56 123 ASP A O 1
ATOM 973 N N . CYS A 1 124 ? 18.160 -2.193 -19.943 1.00 97.44 124 CYS A N 1
ATOM 974 C CA . CYS A 1 124 ? 17.988 -2.808 -21.260 1.00 97.44 124 CYS A CA 1
ATOM 975 C C . CYS A 1 124 ? 18.207 -1.795 -22.394 1.00 97.44 124 CYS A C 1
ATOM 977 O O . CYS A 1 124 ? 19.008 -2.031 -23.300 1.00 97.44 124 CYS A O 1
ATOM 979 N N . ILE A 1 125 ? 17.569 -0.623 -22.303 1.00 96.38 125 ILE A N 1
ATOM 980 C CA . ILE A 1 125 ? 17.726 0.439 -23.304 1.00 96.38 125 ILE A CA 1
ATOM 981 C C . ILE A 1 125 ? 19.173 0.966 -23.327 1.00 96.38 125 ILE A C 1
ATOM 983 O O . ILE A 1 125 ? 19.702 1.244 -24.401 1.00 96.38 125 ILE A O 1
ATOM 987 N N . MET A 1 126 ? 19.840 1.099 -22.173 1.00 95.44 126 MET A N 1
ATOM 988 C CA . MET A 1 126 ? 21.226 1.593 -22.121 1.00 95.44 126 MET A CA 1
ATOM 989 C C . MET A 1 126 ? 22.197 0.600 -22.757 1.00 95.44 126 MET A C 1
ATOM 991 O O . MET A 1 126 ? 23.077 1.003 -23.520 1.00 95.44 126 MET A O 1
ATOM 995 N N . GLN A 1 127 ? 22.013 -0.691 -22.494 1.00 95.88 127 GLN A N 1
ATOM 996 C CA . GLN A 1 127 ? 22.862 -1.754 -23.024 1.00 95.88 127 GLN A CA 1
ATOM 997 C C . GLN A 1 127 ? 22.734 -1.899 -24.546 1.00 95.88 127 GLN A C 1
ATOM 999 O O . GLN A 1 127 ? 23.718 -2.231 -25.205 1.00 95.88 127 GLN A O 1
ATOM 1004 N N . MET A 1 128 ? 21.581 -1.557 -25.134 1.00 94.31 128 MET A N 1
ATOM 1005 C CA . MET A 1 128 ? 21.419 -1.480 -26.597 1.00 94.31 128 MET A CA 1
ATOM 1006 C C . MET A 1 128 ? 22.247 -0.374 -27.265 1.00 94.31 128 MET A C 1
ATOM 1008 O O . MET A 1 128 ? 22.423 -0.398 -28.488 1.00 94.31 128 MET A O 1
ATOM 1012 N N . GLY A 1 129 ? 22.783 0.571 -26.487 1.00 92.81 129 GLY A N 1
ATOM 1013 C CA . GLY A 1 129 ? 23.765 1.547 -26.956 1.00 92.81 129 GLY A CA 1
ATOM 1014 C C . GLY A 1 129 ? 25.159 0.952 -27.193 1.00 92.81 129 GLY A C 1
ATOM 1015 O O . GLY A 1 129 ? 25.964 1.564 -27.894 1.00 92.81 129 GLY A O 1
ATOM 1016 N N . ASN A 1 130 ? 25.458 -0.234 -26.648 1.00 95.44 130 ASN A N 1
ATOM 1017 C CA . ASN A 1 130 ? 26.708 -0.944 -26.910 1.00 95.44 130 ASN A CA 1
ATOM 1018 C C . ASN A 1 130 ? 26.583 -1.779 -28.194 1.00 95.44 130 ASN A C 1
ATOM 1020 O O . ASN A 1 130 ? 25.765 -2.693 -28.278 1.00 95.44 130 ASN A O 1
ATOM 1024 N N . THR A 1 131 ? 27.429 -1.491 -29.186 1.00 96.19 131 THR A N 1
ATOM 1025 C CA . THR A 1 131 ? 27.411 -2.160 -30.494 1.00 96.19 131 THR A CA 1
ATOM 1026 C C . THR A 1 131 ? 27.654 -3.669 -30.410 1.00 96.19 131 THR A C 1
ATOM 1028 O O . THR A 1 131 ? 27.029 -4.409 -31.162 1.00 96.19 131 THR A O 1
ATOM 1031 N N . GLU A 1 132 ? 28.518 -4.143 -29.507 1.00 95.56 132 GLU A N 1
ATOM 1032 C CA . GLU A 1 132 ? 28.786 -5.581 -29.347 1.00 95.56 132 GLU A CA 1
ATOM 1033 C C . GLU A 1 132 ? 27.560 -6.304 -28.789 1.00 95.56 132 GLU A C 1
ATOM 1035 O O . GLU A 1 132 ? 27.065 -7.241 -29.411 1.00 95.56 132 GLU A O 1
ATOM 1040 N N . VAL A 1 133 ? 27.002 -5.787 -27.688 1.00 95.75 133 VAL A N 1
ATOM 1041 C CA . VAL A 1 133 ? 25.764 -6.304 -27.085 1.00 95.75 133 VAL A CA 1
ATOM 1042 C C . VAL A 1 133 ? 24.644 -6.303 -28.121 1.00 95.75 133 VAL A C 1
ATOM 1044 O O . VAL A 1 133 ? 23.984 -7.314 -28.337 1.00 95.75 133 VAL A O 1
ATOM 1047 N N . ARG A 1 134 ? 24.455 -5.189 -28.827 1.00 96.75 134 ARG A N 1
ATOM 1048 C CA . ARG A 1 134 ? 23.422 -5.069 -29.855 1.00 96.75 134 ARG A CA 1
ATOM 1049 C C . ARG A 1 134 ? 23.576 -6.111 -30.964 1.00 96.75 134 ARG A C 1
ATOM 1051 O O . ARG A 1 134 ? 22.583 -6.709 -31.368 1.00 96.75 134 ARG A O 1
ATOM 1058 N N . ASN A 1 135 ? 24.798 -6.342 -31.444 1.00 97.00 135 ASN A N 1
ATOM 1059 C CA . ASN A 1 135 ? 25.070 -7.361 -32.457 1.00 97.00 135 ASN A CA 1
ATOM 1060 C C . ASN A 1 135 ? 24.796 -8.772 -31.933 1.00 97.00 135 ASN A C 1
ATOM 1062 O O . ASN A 1 135 ? 24.265 -9.598 -32.677 1.00 97.00 135 ASN A O 1
ATOM 1066 N N . ASP A 1 136 ? 25.116 -9.046 -30.671 1.00 97.00 136 ASP A N 1
ATOM 1067 C CA . ASP A 1 136 ? 24.858 -10.347 -30.063 1.00 97.00 136 ASP A CA 1
ATOM 1068 C C . ASP A 1 136 ? 23.367 -10.635 -29.920 1.00 97.00 136 ASP A C 1
ATOM 1070 O O . ASP A 1 136 ? 22.916 -11.713 -30.309 1.00 97.00 136 ASP A O 1
ATOM 1074 N N . PHE A 1 137 ? 22.576 -9.660 -29.471 1.00 97.44 137 PHE A N 1
ATOM 1075 C CA . PHE A 1 137 ? 21.119 -9.794 -29.410 1.00 97.44 137 PHE A CA 1
ATOM 1076 C C . PHE A 1 137 ? 20.472 -9.827 -30.801 1.00 97.44 137 PHE A C 1
ATOM 1078 O O . PHE A 1 137 ? 19.509 -10.560 -30.996 1.00 97.44 137 PHE A O 1
ATOM 1085 N N . LEU A 1 138 ? 21.006 -9.124 -31.805 1.00 96.81 138 LEU A N 1
ATOM 1086 C CA . LEU A 1 138 ? 20.493 -9.211 -33.181 1.00 96.81 138 LEU A CA 1
ATOM 1087 C C . LEU A 1 138 ? 20.722 -10.601 -33.802 1.00 96.81 138 LEU A C 1
ATOM 1089 O O . LEU A 1 138 ? 19.874 -11.127 -34.529 1.00 96.81 138 LEU A O 1
ATOM 1093 N N . ASN A 1 139 ? 21.878 -11.208 -33.522 1.00 96.38 139 ASN A N 1
ATOM 1094 C CA . ASN A 1 139 ? 22.271 -12.488 -34.109 1.00 96.38 139 ASN A CA 1
ATOM 1095 C C . ASN A 1 139 ? 21.903 -13.703 -33.241 1.00 96.38 139 ASN A C 1
ATOM 1097 O O . ASN A 1 139 ? 21.861 -14.819 -33.761 1.00 96.38 139 ASN A O 1
ATOM 1101 N N . GLY A 1 140 ? 21.599 -13.507 -31.955 1.00 95.00 140 GLY A N 1
ATOM 1102 C CA . GLY A 1 140 ? 21.404 -14.582 -30.978 1.00 95.00 140 GLY A CA 1
ATOM 1103 C C . GLY A 1 140 ? 22.711 -15.296 -30.615 1.00 95.00 140 GLY A C 1
ATOM 1104 O O . GLY A 1 140 ? 22.735 -16.523 -30.500 1.00 95.00 140 GLY A O 1
ATOM 1105 N N . THR A 1 141 ? 23.818 -14.556 -30.518 1.00 94.31 141 THR A N 1
ATOM 1106 C CA . THR A 1 141 ? 25.162 -15.090 -30.237 1.00 94.31 141 THR A CA 1
ATOM 1107 C C . THR A 1 141 ? 25.580 -14.850 -28.788 1.00 94.31 141 THR A C 1
ATOM 1109 O O . THR A 1 141 ? 24.938 -14.116 -28.045 1.00 94.31 141 THR A O 1
ATOM 1112 N N . ASN A 1 142 ? 26.631 -15.541 -28.336 1.00 91.06 142 ASN A N 1
ATOM 1113 C CA . ASN A 1 142 ? 27.219 -15.367 -27.001 1.00 91.06 142 ASN A CA 1
ATOM 1114 C C . ASN A 1 142 ? 26.251 -15.561 -25.813 1.00 91.06 142 ASN A C 1
ATOM 1116 O O . ASN A 1 142 ? 26.565 -15.190 -24.684 1.00 91.06 142 ASN A O 1
ATOM 1120 N N . GLY A 1 143 ? 25.130 -16.263 -26.014 1.00 89.62 143 GLY A N 1
ATOM 1121 C CA . GLY A 1 143 ? 24.105 -16.501 -24.989 1.00 89.62 143 GLY A CA 1
ATOM 1122 C C . GLY A 1 143 ? 23.001 -15.443 -24.949 1.00 89.62 143 GLY A C 1
ATOM 1123 O O . GLY A 1 143 ? 22.147 -15.513 -24.075 1.00 89.62 143 GLY A O 1
ATOM 1124 N N . ALA A 1 144 ? 22.999 -14.488 -25.880 1.00 94.81 144 ALA A N 1
ATOM 1125 C CA . ALA A 1 144 ? 21.899 -13.554 -26.047 1.00 94.81 144 ALA A CA 1
ATOM 1126 C C . ALA A 1 144 ? 20.696 -14.248 -26.696 1.00 94.81 144 ALA A C 1
ATOM 1128 O O . ALA A 1 144 ? 20.836 -15.043 -27.631 1.00 94.81 144 ALA A O 1
ATOM 1129 N N . VAL A 1 145 ? 19.496 -13.910 -26.230 1.00 95.62 145 VAL A N 1
ATOM 1130 C CA . VAL A 1 145 ? 18.268 -14.220 -26.965 1.00 95.62 145 VAL A CA 1
ATOM 1131 C C . VAL A 1 145 ? 18.215 -13.375 -28.238 1.00 95.62 145 VAL A C 1
ATOM 1133 O O . VAL A 1 145 ? 18.578 -12.200 -28.230 1.00 95.62 145 VAL A O 1
ATOM 1136 N N . LYS A 1 146 ? 17.764 -13.971 -29.345 1.00 96.44 146 LYS A N 1
ATOM 1137 C CA . LYS A 1 146 ? 17.645 -13.255 -30.614 1.00 96.44 146 LYS A CA 1
ATOM 1138 C C . LYS A 1 146 ? 16.469 -12.272 -30.575 1.00 96.44 146 LYS A C 1
ATOM 1140 O O . LYS A 1 146 ? 15.324 -12.705 -30.471 1.00 96.44 146 LYS A O 1
ATOM 1145 N N . LEU A 1 147 ? 16.756 -10.982 -30.717 1.00 96.88 147 LEU A N 1
ATOM 1146 C CA . LEU A 1 147 ? 15.786 -9.905 -30.919 1.00 96.88 147 LEU A CA 1
ATOM 1147 C C . LEU A 1 147 ? 15.678 -9.563 -32.408 1.00 96.88 147 LEU A C 1
ATOM 1149 O O . LEU A 1 147 ? 16.646 -9.693 -33.164 1.00 96.88 147 LEU A O 1
ATOM 1153 N N . THR A 1 148 ? 14.495 -9.145 -32.850 1.00 96.94 148 THR A N 1
ATOM 1154 C CA . THR A 1 148 ? 14.290 -8.727 -34.243 1.00 96.94 148 THR A CA 1
ATOM 1155 C C . THR A 1 148 ? 14.831 -7.316 -34.489 1.00 96.94 148 THR A C 1
ATOM 1157 O O . THR A 1 148 ? 15.015 -6.530 -33.561 1.00 96.94 148 THR A O 1
ATOM 1160 N N . GLU A 1 149 ? 15.064 -6.961 -35.757 1.00 96.31 149 GLU A N 1
ATOM 1161 C CA . GLU A 1 149 ? 15.428 -5.583 -36.124 1.00 96.31 149 GLU A CA 1
ATOM 1162 C C . GLU A 1 149 ? 14.356 -4.574 -35.683 1.00 96.31 149 GLU A C 1
ATOM 1164 O O . GLU A 1 149 ? 14.689 -3.472 -35.245 1.00 96.31 149 GLU A O 1
ATOM 1169 N N . ASP A 1 150 ? 13.080 -4.972 -35.735 1.00 96.75 150 ASP A N 1
ATOM 1170 C CA . ASP A 1 150 ? 11.968 -4.164 -35.238 1.00 96.75 150 ASP A CA 1
ATOM 1171 C C . ASP A 1 150 ? 12.009 -3.994 -33.714 1.00 96.75 150 ASP A C 1
ATOM 1173 O O . ASP A 1 150 ? 11.791 -2.882 -33.235 1.00 96.75 150 ASP A O 1
ATOM 1177 N N . ASP A 1 151 ? 12.349 -5.035 -32.946 1.00 96.38 151 ASP A N 1
ATOM 1178 C CA . ASP A 1 151 ? 12.499 -4.929 -31.486 1.00 96.38 151 ASP A CA 1
ATOM 1179 C C . ASP A 1 151 ? 13.604 -3.935 -31.112 1.00 96.38 151 ASP A C 1
ATOM 1181 O O . ASP A 1 151 ? 13.419 -3.087 -30.237 1.00 96.38 151 ASP A O 1
ATOM 1185 N N . LEU A 1 152 ? 14.739 -3.982 -31.813 1.00 96.25 152 LEU A N 1
ATOM 1186 C CA . LEU A 1 152 ? 15.836 -3.039 -31.593 1.00 96.25 152 LEU A CA 1
ATOM 1187 C C . LEU A 1 152 ? 15.450 -1.606 -31.979 1.00 96.25 152 LEU A C 1
ATOM 1189 O O . LEU A 1 152 ? 15.789 -0.664 -31.261 1.00 96.25 152 LEU A O 1
ATOM 1193 N N . ARG A 1 153 ? 14.701 -1.431 -33.075 1.00 96.94 153 ARG A N 1
ATOM 1194 C CA . ARG A 1 153 ? 14.154 -0.128 -33.479 1.00 96.94 153 ARG A CA 1
ATOM 1195 C C . ARG A 1 153 ? 13.201 0.434 -32.421 1.00 96.94 153 ARG A C 1
ATOM 1197 O O . ARG A 1 153 ? 13.286 1.617 -32.101 1.00 96.94 153 ARG A O 1
ATOM 1204 N N . ILE A 1 154 ? 12.331 -0.401 -31.850 1.00 97.19 154 ILE A N 1
ATOM 1205 C CA . ILE A 1 154 ? 11.412 -0.007 -30.771 1.00 97.19 154 ILE A CA 1
ATOM 1206 C C . ILE A 1 154 ? 12.194 0.508 -29.554 1.00 97.19 154 ILE A C 1
ATOM 1208 O O . ILE A 1 154 ? 11.818 1.533 -28.985 1.00 97.19 154 ILE A O 1
ATOM 1212 N N . LEU A 1 155 ? 13.283 -0.162 -29.159 1.00 97.12 155 LEU A N 1
ATOM 1213 C CA . LEU A 1 155 ? 14.116 0.267 -28.027 1.00 97.12 155 LEU A CA 1
ATOM 1214 C C . LEU A 1 155 ? 14.822 1.610 -28.293 1.00 97.12 155 LEU A C 1
ATOM 1216 O O . LEU A 1 155 ? 14.884 2.451 -27.392 1.00 97.12 155 LEU A O 1
ATOM 1220 N N . ASP A 1 156 ? 15.282 1.853 -29.524 1.00 96.44 156 ASP A N 1
ATOM 1221 C CA . ASP A 1 156 ? 15.877 3.138 -29.919 1.00 96.44 156 ASP A CA 1
ATOM 1222 C C . ASP A 1 156 ? 14.851 4.281 -29.900 1.00 96.44 156 ASP A C 1
ATOM 1224 O O . ASP A 1 156 ? 15.142 5.377 -29.415 1.00 96.44 156 ASP A O 1
ATOM 1228 N N . GLU A 1 157 ? 13.643 4.034 -30.413 1.00 96.62 157 GLU A N 1
ATOM 1229 C CA . GLU A 1 157 ? 12.547 5.009 -30.414 1.00 96.62 157 GLU A CA 1
ATOM 1230 C C . GLU A 1 157 ? 12.021 5.280 -28.993 1.00 96.62 157 GLU A C 1
ATOM 1232 O O . GLU A 1 157 ? 11.581 6.392 -28.691 1.00 96.62 157 GLU A O 1
ATOM 1237 N N . LEU A 1 158 ? 12.108 4.295 -28.095 1.00 96.81 158 LEU A N 1
ATOM 1238 C CA . LEU A 1 158 ? 11.707 4.428 -26.697 1.00 96.81 158 LEU A CA 1
ATOM 1239 C C . LEU A 1 158 ? 12.697 5.259 -25.874 1.00 96.81 158 LEU A C 1
ATOM 1241 O O . LEU A 1 158 ? 12.273 6.003 -24.986 1.00 96.81 158 LEU A O 1
ATOM 1245 N N . TYR A 1 159 ? 13.998 5.161 -26.158 1.00 96.56 159 TYR A N 1
ATOM 1246 C CA . TYR A 1 159 ? 15.052 5.870 -25.427 1.00 96.56 159 TYR A CA 1
ATOM 1247 C C . TYR A 1 159 ? 14.750 7.362 -25.174 1.00 96.56 159 TYR A C 1
ATOM 1249 O O . TYR A 1 159 ? 14.759 7.765 -24.005 1.00 96.56 159 TYR A O 1
ATOM 1257 N N . PRO A 1 160 ? 14.441 8.203 -26.184 1.00 94.56 160 PRO A N 1
ATOM 1258 C CA . PRO A 1 160 ? 14.156 9.621 -25.956 1.00 94.56 160 PRO A CA 1
ATOM 1259 C C . PRO A 1 160 ? 12.851 9.884 -25.185 1.00 94.56 160 PRO A C 1
ATOM 1261 O O . PRO A 1 160 ? 12.738 10.929 -24.545 1.00 94.56 160 PRO A O 1
ATOM 1264 N N . GLU A 1 161 ? 11.881 8.963 -25.202 1.00 95.25 161 GLU A N 1
ATOM 1265 C CA . GLU A 1 161 ? 10.601 9.112 -24.489 1.00 95.25 161 GLU A CA 1
ATOM 1266 C C . GLU A 1 161 ? 10.737 8.878 -22.977 1.00 95.25 161 GLU A C 1
ATOM 1268 O O . GLU A 1 161 ? 9.984 9.456 -22.190 1.00 95.25 161 GLU A O 1
ATOM 1273 N N . VAL A 1 162 ? 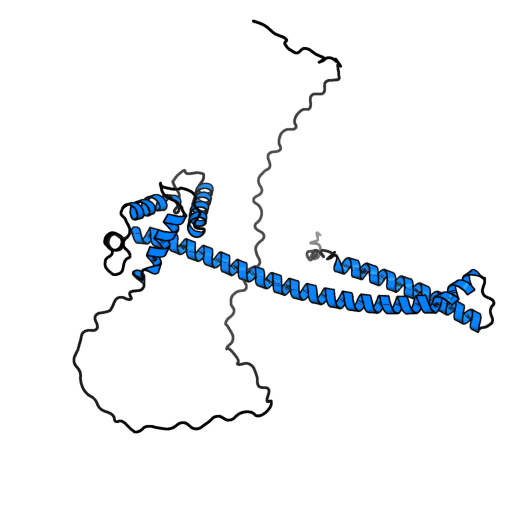11.707 8.057 -22.555 1.00 95.75 162 VAL A N 1
ATOM 1274 C CA . VAL A 1 162 ? 11.945 7.726 -21.136 1.00 95.75 162 VAL A CA 1
ATOM 1275 C C . VAL A 1 162 ? 13.196 8.383 -20.543 1.00 95.75 162 VAL A C 1
ATOM 1277 O O . VAL A 1 162 ? 13.403 8.310 -19.333 1.00 95.75 162 VAL A O 1
ATOM 1280 N N . THR A 1 163 ? 14.005 9.075 -21.356 1.00 93.56 163 THR A N 1
ATOM 1281 C CA . THR A 1 163 ? 15.208 9.810 -20.916 1.00 93.56 163 THR A CA 1
ATOM 1282 C C . THR A 1 163 ? 15.115 11.315 -21.222 1.00 93.56 163 THR A C 1
ATOM 1284 O O . THR A 1 163 ? 15.847 11.844 -22.063 1.00 93.56 163 THR A O 1
ATOM 1287 N N . PRO A 1 164 ? 14.214 12.058 -20.547 1.00 91.44 164 PRO A N 1
ATOM 1288 C CA . PRO A 1 164 ? 14.047 13.486 -20.793 1.00 91.44 164 PRO A CA 1
ATOM 1289 C C . PRO A 1 164 ? 15.344 14.250 -20.489 1.00 91.44 164 PRO A C 1
ATOM 1291 O O . PRO A 1 164 ? 15.956 14.078 -19.435 1.00 91.44 164 PRO A O 1
ATOM 1294 N N . LYS A 1 165 ? 15.751 15.132 -21.407 1.00 87.94 165 LYS A N 1
ATOM 1295 C CA . LYS A 1 165 ? 16.968 15.952 -21.291 1.00 87.94 165 LYS A CA 1
ATOM 1296 C C . LYS A 1 165 ? 16.611 17.408 -21.000 1.00 87.94 165 LYS A C 1
ATOM 1298 O O . LYS A 1 165 ? 15.576 17.902 -21.440 1.00 87.94 165 LYS A O 1
ATOM 1303 N N . HIS A 1 166 ? 17.484 18.107 -20.279 1.00 82.62 166 HIS A N 1
ATOM 1304 C CA . HIS A 1 166 ? 17.394 19.560 -20.150 1.00 82.62 166 HIS A CA 1
ATOM 1305 C C . HIS A 1 166 ? 17.881 20.215 -21.448 1.00 82.62 166 HIS A C 1
ATOM 1307 O O . HIS A 1 166 ? 19.063 20.123 -21.769 1.00 82.62 166 HIS A O 1
ATOM 1313 N N . GLY A 1 167 ? 16.989 20.865 -22.196 1.00 77.00 167 GLY A N 1
ATOM 1314 C CA . GLY A 1 167 ? 17.368 21.730 -23.314 1.00 77.00 167 GLY A CA 1
ATOM 1315 C C . GLY A 1 167 ? 17.540 23.186 -22.882 1.00 77.00 167 GLY A C 1
ATOM 1316 O O . GLY A 1 167 ? 16.801 23.685 -22.029 1.00 77.00 167 GLY A O 1
ATOM 1317 N N . GLU A 1 168 ? 18.492 23.893 -23.491 1.00 69.06 168 GLU A N 1
ATOM 1318 C CA . GLU A 1 168 ? 18.650 25.336 -23.292 1.00 69.06 168 GLU A CA 1
ATOM 1319 C C . GLU A 1 168 ? 17.373 26.073 -23.735 1.00 69.06 168 GLU A C 1
ATOM 1321 O O . GLU A 1 168 ? 16.891 25.904 -24.853 1.00 69.06 168 GLU A O 1
ATOM 1326 N N . GLY A 1 169 ? 16.778 26.858 -22.832 1.00 65.38 169 GLY A N 1
ATOM 1327 C CA . GLY A 1 169 ? 15.546 27.611 -23.099 1.00 65.38 169 GLY A CA 1
ATOM 1328 C C . GLY A 1 169 ? 14.242 26.798 -23.063 1.00 65.38 169 GLY A C 1
ATOM 1329 O O . GLY A 1 169 ? 13.172 27.369 -23.282 1.00 65.38 169 GLY A O 1
ATOM 1330 N N . GLN A 1 170 ? 14.282 25.498 -22.751 1.00 65.38 170 GLN A N 1
ATOM 1331 C CA . GLN A 1 170 ? 13.072 24.680 -22.642 1.00 65.38 170 GLN A CA 1
ATOM 1332 C C . GLN A 1 170 ? 12.384 24.866 -21.283 1.00 65.38 170 GLN A C 1
ATOM 1334 O O . GLN A 1 170 ? 12.822 24.359 -20.250 1.00 65.38 170 GLN A O 1
ATOM 1339 N N . SER A 1 171 ? 11.248 25.562 -21.294 1.00 68.44 171 SER A N 1
ATOM 1340 C CA . SER A 1 171 ? 10.256 25.458 -20.221 1.00 68.44 171 SER A CA 1
ATOM 1341 C C . SER A 1 171 ? 9.455 24.159 -20.399 1.00 68.44 171 SER A C 1
ATOM 1343 O O . SER A 1 171 ? 9.173 23.755 -21.523 1.00 68.44 171 SER A O 1
ATOM 1345 N N . GLY A 1 172 ? 9.118 23.466 -19.305 1.00 84.31 172 GLY A N 1
ATOM 1346 C CA . GLY A 1 172 ? 8.294 22.245 -19.363 1.00 84.31 172 GLY A CA 1
ATOM 1347 C C . GLY A 1 172 ? 8.994 20.918 -19.049 1.00 84.31 172 GLY A C 1
ATOM 1348 O O . GLY A 1 172 ? 8.363 19.874 -19.185 1.00 84.31 172 GLY A O 1
ATOM 1349 N N . PHE A 1 173 ? 10.237 20.924 -18.550 1.00 89.50 173 PHE A N 1
ATOM 1350 C CA . PHE A 1 173 ? 10.939 19.699 -18.121 1.00 89.50 173 PHE A CA 1
ATOM 1351 C C . PHE A 1 173 ? 10.120 18.835 -17.143 1.00 89.50 173 PHE A C 1
ATOM 1353 O O . PHE A 1 173 ? 10.103 17.617 -17.269 1.00 89.50 173 PHE A O 1
ATOM 1360 N N . HIS A 1 174 ? 9.363 19.453 -16.226 1.00 90.75 174 HIS A N 1
ATOM 1361 C CA . HIS A 1 174 ? 8.451 18.728 -15.331 1.00 90.75 174 HIS A CA 1
ATOM 1362 C C . HIS A 1 174 ? 7.378 17.920 -16.082 1.00 90.75 174 HIS A C 1
ATOM 1364 O O . HIS A 1 174 ? 7.078 16.793 -15.709 1.00 90.75 174 HIS A O 1
ATOM 1370 N N . ALA A 1 175 ? 6.805 18.468 -17.156 1.00 92.44 175 ALA A N 1
ATOM 1371 C CA . ALA A 1 175 ? 5.817 17.743 -17.950 1.00 92.44 175 ALA A CA 1
ATOM 1372 C C . ALA A 1 175 ? 6.462 16.567 -18.703 1.00 92.44 175 ALA A C 1
ATOM 1374 O O . ALA A 1 175 ? 5.866 15.496 -18.795 1.00 92.44 175 ALA A O 1
ATOM 1375 N N . LEU A 1 176 ? 7.698 16.743 -19.186 1.00 92.50 176 LEU A N 1
ATOM 1376 C CA . LEU A 1 176 ? 8.462 15.673 -19.832 1.00 92.50 176 LEU A CA 1
ATOM 1377 C C . LEU A 1 176 ? 8.795 14.540 -18.855 1.00 92.50 176 LEU A C 1
ATOM 1379 O O . LEU A 1 176 ? 8.650 13.375 -19.212 1.00 92.50 176 LEU A O 1
ATOM 1383 N N . THR A 1 177 ? 9.182 14.853 -17.615 1.00 94.69 177 THR A N 1
ATOM 1384 C CA . THR A 1 177 ? 9.462 13.822 -16.602 1.00 94.69 177 THR A CA 1
ATOM 1385 C C . THR A 1 177 ? 8.206 13.079 -16.161 1.00 94.69 177 THR A C 1
ATOM 1387 O O . THR A 1 177 ? 8.267 11.867 -15.966 1.00 94.69 177 THR A O 1
ATOM 1390 N N . VAL A 1 178 ? 7.057 13.756 -16.072 1.00 96.38 178 VAL A N 1
ATOM 1391 C CA . VAL A 1 178 ? 5.764 13.090 -15.837 1.00 96.38 178 VAL A CA 1
ATOM 1392 C C . VAL A 1 178 ? 5.427 12.142 -16.990 1.00 96.38 178 VAL A C 1
ATOM 1394 O O . VAL A 1 178 ? 5.125 10.978 -16.739 1.00 96.38 178 VAL A O 1
ATOM 1397 N N . LYS A 1 179 ? 5.551 12.591 -18.245 1.00 96.00 179 LYS A N 1
ATOM 1398 C CA . LYS A 1 179 ? 5.290 11.752 -19.427 1.00 96.00 179 LYS A CA 1
ATOM 1399 C C . LYS A 1 179 ? 6.212 10.523 -19.477 1.00 96.00 179 LYS A C 1
ATOM 1401 O O . LYS A 1 179 ? 5.739 9.410 -19.690 1.00 96.00 179 LYS A O 1
ATOM 1406 N N . ALA A 1 180 ? 7.506 10.702 -19.212 1.00 97.12 180 ALA A N 1
ATOM 1407 C CA . ALA A 1 180 ? 8.470 9.603 -19.130 1.00 97.12 180 ALA A CA 1
ATOM 1408 C C . ALA A 1 180 ? 8.091 8.586 -18.038 1.00 97.12 180 ALA A C 1
ATOM 1410 O O . ALA A 1 180 ? 8.115 7.377 -18.273 1.00 97.12 180 ALA A O 1
ATOM 1411 N N . ALA A 1 181 ? 7.673 9.064 -16.861 1.00 97.94 181 ALA A N 1
ATOM 1412 C CA . ALA A 1 181 ? 7.200 8.203 -15.782 1.00 97.94 181 ALA A CA 1
ATOM 1413 C C . ALA A 1 181 ? 5.922 7.433 -16.163 1.00 97.94 181 ALA A C 1
ATOM 1415 O O . ALA A 1 181 ? 5.796 6.260 -15.815 1.00 97.94 181 ALA A O 1
ATOM 1416 N N . GLU A 1 182 ? 4.992 8.047 -16.901 1.00 97.94 182 GLU A N 1
ATOM 1417 C CA . GLU A 1 182 ? 3.793 7.371 -17.414 1.00 97.94 182 GLU A CA 1
ATOM 1418 C C . GLU A 1 182 ? 4.134 6.257 -18.412 1.00 97.94 182 GLU A C 1
ATOM 1420 O O . GLU A 1 182 ? 3.532 5.181 -18.340 1.00 97.94 182 GLU A O 1
ATOM 1425 N N . HIS A 1 183 ? 5.105 6.485 -19.304 1.00 98.31 183 HIS A N 1
ATOM 1426 C CA . HIS A 1 183 ? 5.612 5.455 -20.213 1.00 98.31 183 HIS A CA 1
ATOM 1427 C C . HIS A 1 183 ? 6.235 4.294 -19.436 1.00 98.31 183 HIS A C 1
ATOM 1429 O O . HIS A 1 183 ? 5.800 3.157 -19.604 1.00 98.31 183 HIS A O 1
ATOM 1435 N N . LEU A 1 184 ? 7.174 4.572 -18.526 1.00 98.44 184 LEU A N 1
ATOM 1436 C CA . LEU A 1 184 ? 7.817 3.548 -17.695 1.00 98.44 184 LEU A CA 1
ATOM 1437 C C . LEU A 1 184 ? 6.795 2.758 -16.869 1.00 98.44 184 LEU A C 1
ATOM 1439 O O . LEU A 1 184 ? 6.850 1.531 -16.839 1.00 98.44 184 LEU A O 1
ATOM 1443 N N . TYR A 1 185 ? 5.815 3.436 -16.265 1.00 98.38 185 TYR A N 1
ATOM 1444 C CA . TYR A 1 185 ? 4.728 2.779 -15.538 1.00 98.38 185 TYR A CA 1
ATOM 1445 C C . TYR A 1 185 ? 3.905 1.861 -16.452 1.00 98.38 185 TYR A C 1
ATOM 1447 O O . TYR A 1 185 ? 3.565 0.746 -16.068 1.00 98.38 185 TYR A O 1
ATOM 1455 N N . ALA A 1 186 ? 3.556 2.314 -17.658 1.00 98.44 186 ALA A N 1
ATOM 1456 C CA . ALA A 1 186 ? 2.778 1.515 -18.600 1.00 98.44 186 ALA A CA 1
ATOM 1457 C C . ALA A 1 186 ? 3.543 0.280 -19.109 1.00 98.44 186 ALA A C 1
ATOM 1459 O O . ALA A 1 186 ? 2.905 -0.755 -19.313 1.00 98.44 186 ALA A O 1
ATOM 1460 N N . ILE A 1 187 ? 4.871 0.377 -19.262 1.00 98.56 187 ILE A N 1
ATOM 1461 C CA . ILE A 1 187 ? 5.760 -0.744 -19.613 1.00 98.56 187 ILE A CA 1
ATOM 1462 C C . ILE A 1 187 ? 5.782 -1.774 -18.489 1.00 98.56 187 ILE A C 1
ATOM 1464 O O . ILE A 1 187 ? 5.430 -2.922 -18.731 1.00 98.56 187 ILE A O 1
ATOM 1468 N N . ILE A 1 188 ? 6.130 -1.387 -17.256 1.00 98.12 188 ILE A N 1
ATOM 1469 C CA . ILE A 1 188 ? 6.234 -2.355 -16.147 1.00 98.12 188 ILE A CA 1
ATOM 1470 C C . ILE A 1 188 ? 4.881 -3.013 -15.824 1.00 98.12 188 ILE A C 1
ATOM 1472 O O . ILE A 1 188 ? 4.829 -4.176 -15.438 1.00 98.12 188 ILE A O 1
ATOM 1476 N N . ASP A 1 189 ? 3.767 -2.313 -16.054 1.00 97.12 189 ASP A N 1
ATOM 1477 C CA . ASP A 1 189 ? 2.405 -2.841 -15.887 1.00 97.12 189 ASP A CA 1
ATOM 1478 C C . ASP A 1 189 ? 1.953 -3.697 -17.091 1.00 97.12 189 ASP A C 1
ATOM 1480 O O . ASP A 1 189 ? 0.948 -4.397 -17.011 1.00 97.12 189 ASP A O 1
ATOM 1484 N N . GLY A 1 190 ? 2.696 -3.678 -18.207 1.00 97.75 190 GLY A N 1
ATOM 1485 C CA . GLY A 1 190 ? 2.407 -4.460 -19.413 1.00 97.75 190 GLY A CA 1
ATOM 1486 C C . GLY A 1 190 ? 1.089 -4.065 -20.078 1.00 97.75 190 GLY A C 1
ATOM 1487 O O . GLY A 1 190 ? 0.305 -4.923 -20.482 1.00 97.75 190 GLY A O 1
ATOM 1488 N N . LYS A 1 191 ? 0.786 -2.763 -20.144 1.00 97.62 191 LYS A N 1
ATOM 1489 C CA . LYS A 1 191 ? -0.518 -2.300 -20.641 1.00 97.62 191 LYS A CA 1
ATOM 1490 C C . LYS A 1 191 ? -0.707 -2.637 -22.131 1.00 97.62 191 LYS A C 1
ATOM 1492 O O . LYS A 1 191 ? 0.193 -2.383 -22.928 1.00 97.62 191 LYS A O 1
ATOM 1497 N N . PRO A 1 192 ? -1.912 -3.038 -22.575 1.00 97.06 192 PRO A N 1
ATOM 1498 C CA . PRO A 1 192 ? -2.195 -3.322 -23.988 1.00 97.06 192 PRO A CA 1
ATOM 1499 C C . PRO A 1 192 ? -2.370 -2.047 -24.840 1.00 97.06 192 PRO A C 1
ATOM 1501 O O . PRO A 1 192 ? -3.002 -2.073 -25.890 1.00 97.06 192 PRO A O 1
ATOM 1504 N N . LYS A 1 193 ? -1.878 -0.895 -24.366 1.00 97.62 193 LYS A N 1
ATOM 1505 C CA . LYS A 1 193 ? -1.992 0.390 -25.063 1.00 97.62 193 LYS A CA 1
ATOM 1506 C C . LYS A 1 193 ? -0.879 0.508 -26.102 1.00 97.62 193 LYS A C 1
ATOM 1508 O O . LYS A 1 193 ? 0.270 0.186 -25.808 1.00 97.62 193 LYS A O 1
ATOM 1513 N N . GLU A 1 194 ? -1.233 1.016 -27.277 1.00 96.88 194 GLU A N 1
ATOM 1514 C CA . GLU A 1 194 ? -0.295 1.204 -28.380 1.00 96.88 194 GLU A CA 1
ATOM 1515 C C . GLU A 1 194 ? 0.680 2.366 -28.143 1.00 96.88 194 GLU A C 1
ATOM 1517 O O . GLU A 1 194 ? 0.317 3.414 -27.588 1.00 96.88 194 GLU A O 1
ATOM 1522 N N . ILE A 1 195 ? 1.924 2.168 -28.578 1.00 95.75 195 ILE A N 1
ATOM 1523 C CA . ILE A 1 195 ? 3.012 3.143 -28.590 1.00 95.75 195 ILE A CA 1
ATOM 1524 C C . ILE A 1 195 ? 4.092 2.702 -29.591 1.00 95.75 195 ILE A C 1
ATOM 1526 O O . ILE A 1 195 ? 4.386 1.517 -29.679 1.00 95.75 195 ILE A O 1
ATOM 1530 N N . LEU A 1 196 ? 4.678 3.639 -30.349 1.00 93.12 196 LEU A N 1
ATOM 1531 C CA . LEU A 1 196 ? 5.796 3.374 -31.279 1.00 93.12 196 LEU A CA 1
ATOM 1532 C C . LEU A 1 196 ? 5.518 2.237 -32.289 1.00 93.12 196 LEU A C 1
ATOM 1534 O O . LEU A 1 196 ? 6.394 1.455 -32.638 1.00 93.12 196 LEU A O 1
ATOM 1538 N N . GLY A 1 197 ? 4.263 2.104 -32.734 1.00 93.44 197 GLY A N 1
ATOM 1539 C CA . GLY A 1 197 ? 3.850 1.027 -33.644 1.00 93.44 197 GLY A CA 1
ATOM 1540 C C . GLY A 1 197 ? 3.788 -0.369 -33.006 1.00 93.44 197 GLY A C 1
ATOM 1541 O O . GLY A 1 197 ? 3.639 -1.351 -33.725 1.00 93.44 197 GLY A O 1
ATOM 1542 N N . THR A 1 198 ? 3.878 -0.462 -31.678 1.00 95.81 198 THR A N 1
ATOM 1543 C CA . THR A 1 198 ? 3.745 -1.688 -30.880 1.00 95.81 198 THR A CA 1
ATOM 1544 C C . THR A 1 198 ? 2.865 -1.436 -29.642 1.00 95.81 198 THR A C 1
ATOM 1546 O O . THR A 1 198 ? 2.112 -0.463 -29.608 1.00 95.81 198 THR A O 1
ATOM 1549 N N . THR A 1 199 ? 2.922 -2.289 -28.615 1.00 98.12 199 THR A N 1
ATOM 1550 C CA . THR A 1 199 ? 2.245 -2.107 -27.320 1.00 98.12 199 THR A CA 1
ATOM 1551 C C . THR A 1 199 ? 3.236 -2.094 -26.156 1.00 98.12 199 THR A C 1
ATOM 1553 O O . THR A 1 199 ? 4.326 -2.657 -26.250 1.00 98.12 199 THR A O 1
ATOM 1556 N N . TYR A 1 200 ? 2.854 -1.504 -25.017 1.00 98.44 200 TYR A N 1
ATOM 1557 C CA . TYR A 1 200 ? 3.697 -1.567 -23.812 1.00 98.44 200 TYR A CA 1
ATOM 1558 C C . TYR A 1 200 ? 3.917 -2.999 -23.304 1.00 98.44 200 TYR A C 1
ATOM 1560 O O . TYR A 1 200 ? 4.963 -3.275 -22.722 1.00 98.44 200 TYR A O 1
ATOM 1568 N N . ALA A 1 201 ? 2.959 -3.903 -23.535 1.00 98.31 201 ALA A N 1
ATOM 1569 C CA . ALA A 1 201 ? 3.103 -5.327 -23.237 1.00 98.31 201 ALA A CA 1
ATOM 1570 C C . ALA A 1 201 ? 4.261 -5.961 -24.027 1.00 98.31 201 ALA A C 1
ATOM 1572 O O . ALA A 1 201 ? 5.124 -6.588 -23.423 1.00 98.31 201 ALA A O 1
ATOM 1573 N N . HIS A 1 202 ? 4.345 -5.701 -25.337 1.00 98.31 202 HIS A N 1
ATOM 1574 C CA . HIS A 1 202 ? 5.448 -6.190 -26.178 1.00 98.31 202 HIS A CA 1
ATOM 1575 C C . HIS A 1 202 ? 6.807 -5.647 -25.722 1.00 98.31 202 HIS A C 1
ATOM 1577 O O . HIS A 1 202 ? 7.774 -6.389 -25.599 1.00 98.31 202 HIS A O 1
ATOM 1583 N N . ILE A 1 203 ? 6.881 -4.356 -25.377 1.00 98.25 203 ILE A N 1
ATOM 1584 C CA . ILE A 1 203 ? 8.111 -3.753 -24.832 1.00 98.25 203 ILE A CA 1
ATOM 1585 C C . ILE A 1 203 ? 8.530 -4.451 -23.530 1.00 98.25 203 ILE A C 1
ATOM 1587 O O . ILE A 1 203 ? 9.712 -4.728 -23.329 1.00 98.25 203 ILE A O 1
ATOM 1591 N N . LYS A 1 204 ? 7.573 -4.763 -22.648 1.00 98.44 204 LYS A N 1
ATOM 1592 C CA . LYS A 1 204 ? 7.843 -5.519 -21.421 1.00 98.44 204 LYS A CA 1
ATOM 1593 C C . LYS A 1 204 ? 8.387 -6.913 -21.731 1.00 98.44 204 LYS A C 1
ATOM 1595 O O . LYS A 1 204 ? 9.348 -7.323 -21.091 1.00 98.44 204 LYS A O 1
ATOM 1600 N N . GLU A 1 205 ? 7.810 -7.609 -22.707 1.00 98.12 205 GLU A N 1
ATOM 1601 C CA . GLU A 1 205 ? 8.275 -8.931 -23.143 1.00 98.12 205 GLU A CA 1
ATOM 1602 C C . GLU A 1 205 ? 9.721 -8.886 -23.652 1.00 98.12 205 GLU A C 1
ATOM 1604 O O . GLU A 1 205 ? 10.531 -9.702 -23.216 1.00 98.12 205 GLU A O 1
ATOM 1609 N N . ILE A 1 206 ? 10.081 -7.893 -24.478 1.00 98.00 206 ILE A N 1
ATOM 1610 C CA . ILE A 1 206 ? 11.470 -7.684 -24.926 1.00 98.00 206 ILE A CA 1
ATOM 1611 C C . ILE A 1 206 ? 12.409 -7.530 -23.721 1.00 98.00 206 ILE A C 1
ATOM 1613 O O . ILE A 1 206 ? 13.431 -8.209 -23.642 1.00 98.00 206 ILE A O 1
ATOM 1617 N N . VAL A 1 207 ? 12.059 -6.663 -22.762 1.00 97.94 207 VAL A N 1
ATOM 1618 C CA . VAL A 1 207 ? 12.878 -6.408 -21.562 1.00 97.94 207 VAL A CA 1
ATOM 1619 C C . VAL A 1 207 ? 13.009 -7.667 -20.699 1.00 97.94 207 VAL A C 1
ATOM 1621 O O . VAL A 1 207 ? 14.091 -7.949 -20.185 1.00 97.94 207 VAL A O 1
ATOM 1624 N N . THR A 1 208 ? 11.935 -8.444 -20.547 1.00 97.44 208 THR A N 1
ATOM 1625 C CA . THR A 1 208 ? 11.956 -9.718 -19.819 1.00 97.44 208 THR A CA 1
ATOM 1626 C C . THR A 1 208 ? 12.885 -10.722 -20.497 1.00 97.44 208 THR A C 1
ATOM 1628 O O . THR A 1 208 ? 13.780 -11.246 -19.842 1.00 97.44 208 THR A O 1
ATOM 1631 N N . LEU A 1 209 ? 12.745 -10.930 -21.809 1.00 96.12 209 LEU A N 1
ATOM 1632 C CA . LEU A 1 209 ? 13.610 -11.830 -22.577 1.00 96.12 209 LEU A CA 1
ATOM 1633 C C . LEU A 1 209 ? 15.083 -11.409 -22.498 1.00 96.12 209 LEU A C 1
ATOM 1635 O O . LEU A 1 209 ? 15.962 -12.254 -22.327 1.00 96.12 209 LEU A O 1
ATOM 1639 N N . PHE A 1 210 ? 15.347 -10.105 -22.583 1.00 96.25 210 PHE A N 1
ATOM 1640 C CA . PHE A 1 210 ? 16.688 -9.540 -22.488 1.00 96.25 210 PHE A CA 1
ATOM 1641 C C . PHE A 1 210 ? 17.381 -9.890 -21.162 1.00 96.25 210 PHE A C 1
ATOM 1643 O O . PHE A 1 210 ? 18.541 -10.299 -21.170 1.00 96.25 210 PHE A O 1
ATOM 1650 N N . HIS A 1 211 ? 16.671 -9.789 -20.034 1.00 95.50 211 HIS A N 1
ATOM 1651 C CA . HIS A 1 211 ? 17.234 -10.065 -18.705 1.00 95.50 211 HIS A CA 1
ATOM 1652 C C . HIS A 1 211 ? 17.218 -11.550 -18.317 1.00 95.50 211 HIS A C 1
ATOM 1654 O O . HIS A 1 211 ? 18.109 -11.995 -17.600 1.00 95.50 211 HIS A O 1
ATOM 1660 N N . GLU A 1 212 ? 16.255 -12.339 -18.798 1.00 94.56 212 GLU A N 1
ATOM 1661 C CA . GLU A 1 212 ? 16.128 -13.765 -18.451 1.00 94.56 212 GLU A CA 1
ATOM 1662 C C . GLU A 1 212 ? 17.030 -14.691 -19.288 1.00 94.56 212 GLU A C 1
ATOM 1664 O O . GLU A 1 212 ? 17.183 -15.865 -18.955 1.00 94.56 212 GLU A O 1
ATOM 1669 N N . CYS A 1 213 ? 17.667 -14.190 -20.355 1.00 92.38 213 CYS A N 1
ATOM 1670 C CA . CYS A 1 213 ? 18.517 -15.008 -21.229 1.00 92.38 213 CYS A CA 1
ATOM 1671 C C . CYS A 1 213 ? 19.902 -15.362 -20.647 1.00 92.38 213 CYS A C 1
ATOM 1673 O O . CYS A 1 213 ? 20.631 -16.150 -21.247 1.00 92.38 213 CYS A O 1
ATOM 1675 N N . GLY A 1 214 ? 20.285 -14.798 -19.495 1.00 88.19 214 GLY A N 1
ATOM 1676 C CA . GLY A 1 214 ? 21.556 -15.101 -18.822 1.00 88.19 214 GLY A CA 1
ATOM 1677 C C . GLY A 1 214 ? 22.809 -14.540 -19.512 1.00 88.19 214 GLY A C 1
ATOM 1678 O O . GLY A 1 214 ? 23.925 -14.835 -19.086 1.00 88.19 214 GLY A O 1
ATOM 1679 N N . TYR A 1 215 ? 22.657 -13.709 -20.553 1.00 93.56 215 TYR A N 1
ATOM 1680 C CA . TYR A 1 215 ? 23.775 -13.095 -21.285 1.00 93.56 215 TYR A CA 1
ATOM 1681 C C . TYR A 1 215 ? 24.734 -12.320 -20.362 1.00 93.56 215 TYR A C 1
ATOM 1683 O O . TYR A 1 215 ? 25.949 -12.475 -20.469 1.00 93.56 215 TYR A O 1
ATOM 1691 N N . PHE A 1 216 ? 24.199 -11.548 -19.408 1.00 89.06 216 PHE A N 1
ATOM 1692 C CA . PHE A 1 216 ? 24.990 -10.742 -18.463 1.00 89.06 216 PHE A CA 1
ATOM 1693 C C . PHE A 1 216 ? 25.421 -11.487 -17.192 1.00 89.06 216 PHE A C 1
ATOM 1695 O O . PHE A 1 216 ? 26.168 -10.932 -16.390 1.00 89.06 216 PHE A O 1
ATOM 1702 N N . GLU A 1 217 ? 24.980 -12.731 -16.989 1.00 83.12 217 GLU A N 1
ATOM 1703 C CA . GLU A 1 217 ? 25.371 -13.534 -15.819 1.00 83.12 217 GLU A CA 1
ATOM 1704 C C . GLU A 1 217 ? 26.706 -14.265 -16.025 1.00 83.12 217 GLU A C 1
ATOM 1706 O O . GLU A 1 217 ? 27.284 -14.813 -15.081 1.00 83.12 217 GLU A O 1
ATOM 1711 N N . LYS A 1 218 ? 27.241 -14.244 -17.253 1.00 69.19 218 LYS A N 1
ATOM 1712 C CA . LYS A 1 218 ? 28.561 -14.792 -17.559 1.00 69.19 218 LYS A CA 1
ATOM 1713 C C . LYS A 1 218 ? 29.639 -13.942 -16.893 1.00 69.19 218 LYS A C 1
ATOM 1715 O O . LYS A 1 218 ? 30.033 -12.888 -17.384 1.00 69.19 218 LYS A O 1
ATOM 1720 N N . THR A 1 219 ? 30.149 -14.443 -15.773 1.00 52.25 219 THR A N 1
ATOM 1721 C CA . THR A 1 219 ? 31.445 -14.007 -15.247 1.00 52.25 219 THR A CA 1
ATOM 1722 C C . THR A 1 219 ? 32.491 -14.292 -16.329 1.00 52.25 219 THR A C 1
ATOM 1724 O O . THR A 1 219 ? 32.484 -15.405 -16.859 1.00 52.25 219 THR A O 1
ATOM 1727 N N . PRO A 1 220 ? 33.366 -13.342 -16.704 1.00 50.97 220 PRO A N 1
ATOM 1728 C CA . PRO A 1 220 ? 34.434 -13.646 -17.641 1.00 50.97 220 PRO A CA 1
ATOM 1729 C C . PRO A 1 220 ? 35.288 -14.767 -17.047 1.00 50.97 220 PRO A C 1
ATOM 1731 O O . PRO A 1 220 ? 35.869 -14.604 -15.972 1.00 50.97 220 PRO A O 1
ATOM 1734 N N . GLU A 1 221 ? 35.343 -15.910 -17.733 1.00 48.38 221 GLU A N 1
ATOM 1735 C CA . GLU A 1 221 ? 36.368 -16.915 -17.486 1.00 48.38 221 GLU A CA 1
ATOM 1736 C C . GLU A 1 221 ? 37.710 -16.226 -17.731 1.00 48.38 221 GLU A C 1
ATOM 1738 O O . GLU A 1 221 ? 38.127 -16.003 -18.868 1.00 48.38 221 GLU A O 1
ATOM 1743 N N . VAL A 1 222 ? 38.375 -15.818 -16.649 1.00 44.44 222 VAL A N 1
ATOM 1744 C CA . VAL A 1 222 ? 39.808 -15.555 -16.697 1.00 44.44 222 VAL A CA 1
ATOM 1745 C C . VAL A 1 222 ? 40.420 -16.862 -17.197 1.00 44.44 222 VAL A C 1
ATOM 1747 O O . VAL A 1 222 ? 40.198 -17.886 -16.544 1.00 44.44 222 VAL A O 1
ATOM 1750 N N . PRO A 1 223 ? 41.152 -16.881 -18.326 1.00 43.59 223 PRO A N 1
ATOM 1751 C CA . PRO A 1 223 ? 41.854 -18.080 -18.739 1.00 43.59 223 PRO A CA 1
ATOM 1752 C C . PRO A 1 223 ? 42.841 -18.405 -17.624 1.00 43.59 223 PRO A C 1
ATOM 1754 O O . PRO A 1 223 ? 43.822 -17.687 -17.429 1.00 43.59 223 PRO A O 1
ATOM 1757 N N . VAL A 1 224 ? 42.546 -19.435 -16.835 1.00 42.50 224 VAL A N 1
ATOM 1758 C CA . VAL A 1 224 ? 43.531 -20.017 -15.933 1.00 42.50 224 VAL A CA 1
ATOM 1759 C C . VAL A 1 224 ? 44.531 -20.694 -16.865 1.00 42.50 224 VAL A C 1
ATOM 1761 O O . VAL A 1 224 ? 44.131 -21.611 -17.584 1.00 42.50 224 VAL A O 1
ATOM 1764 N N . PRO A 1 225 ? 45.789 -20.231 -16.954 1.00 42.19 225 PRO A N 1
ATOM 1765 C CA . PRO A 1 225 ? 46.768 -20.954 -17.738 1.00 42.19 225 PRO A CA 1
ATOM 1766 C C . PRO A 1 225 ? 46.949 -22.327 -17.086 1.00 42.19 225 PRO A C 1
ATOM 1768 O O . PRO A 1 225 ? 47.257 -22.420 -15.897 1.00 42.19 225 PRO A O 1
ATOM 1771 N N . GLU A 1 226 ? 46.730 -23.388 -17.864 1.00 47.53 226 GLU A N 1
ATOM 1772 C CA . GLU A 1 226 ? 47.227 -24.724 -17.548 1.00 47.53 226 GLU A CA 1
ATOM 1773 C C . GLU A 1 226 ? 48.741 -24.626 -17.333 1.00 47.53 226 GLU A C 1
ATOM 1775 O O . GLU A 1 226 ? 49.523 -24.552 -18.278 1.00 47.53 226 GLU A O 1
ATOM 1780 N N . THR A 1 227 ? 49.164 -24.605 -16.073 1.00 33.47 227 THR A N 1
ATOM 1781 C CA . THR A 1 227 ? 50.532 -24.943 -15.689 1.00 33.47 227 THR A CA 1
ATOM 1782 C C . THR A 1 227 ? 50.473 -26.156 -14.784 1.00 33.47 227 THR A C 1
ATOM 1784 O O . THR A 1 227 ? 50.153 -26.055 -13.603 1.00 33.47 227 THR A O 1
ATOM 1787 N N . GLU A 1 228 ? 50.691 -27.288 -15.447 1.00 36.44 228 GLU A N 1
ATOM 1788 C CA . GLU A 1 228 ? 51.384 -28.505 -15.030 1.00 36.44 228 GLU A CA 1
ATOM 1789 C C . GLU A 1 228 ? 51.428 -28.840 -13.532 1.00 36.44 228 GLU A C 1
ATOM 1791 O O . GLU A 1 228 ? 51.967 -28.123 -12.689 1.00 36.44 228 GLU A O 1
ATOM 1796 N N . ALA A 1 229 ? 50.909 -30.034 -13.251 1.00 37.62 229 ALA A N 1
ATOM 1797 C CA . ALA A 1 229 ? 50.998 -30.734 -11.987 1.00 37.62 229 ALA A CA 1
ATOM 1798 C C . ALA A 1 229 ? 52.436 -30.803 -11.446 1.00 37.62 229 ALA A C 1
ATOM 1800 O O . ALA A 1 229 ? 53.346 -31.279 -12.122 1.00 37.62 229 ALA A O 1
ATOM 1801 N N . VAL A 1 230 ? 52.600 -30.443 -10.173 1.00 33.84 230 VAL A N 1
ATOM 1802 C CA . VAL A 1 230 ? 53.688 -30.952 -9.336 1.00 33.84 230 VAL A CA 1
ATOM 1803 C C . VAL A 1 230 ? 53.056 -31.570 -8.095 1.00 33.84 230 VAL A C 1
ATOM 1805 O O . VAL A 1 230 ? 52.449 -30.881 -7.275 1.00 33.84 230 VAL A O 1
ATOM 1808 N N . GLU A 1 231 ? 53.177 -32.895 -8.017 1.00 38.44 231 GLU A N 1
ATOM 1809 C CA . GLU A 1 231 ? 52.921 -33.725 -6.842 1.00 38.44 231 GLU A CA 1
ATOM 1810 C C . GLU A 1 231 ? 53.527 -33.110 -5.579 1.00 38.44 231 GLU A C 1
ATOM 1812 O O . GLU A 1 231 ? 54.707 -32.770 -5.553 1.00 38.44 231 GLU A O 1
ATOM 1817 N N . ASN A 1 232 ? 52.750 -33.073 -4.497 1.00 31.50 232 ASN A N 1
ATOM 1818 C CA . ASN A 1 232 ? 53.294 -33.297 -3.165 1.00 31.50 232 ASN A CA 1
ATOM 1819 C C . ASN A 1 232 ? 52.238 -33.946 -2.266 1.00 31.50 232 ASN A C 1
ATOM 1821 O O . ASN A 1 232 ? 51.169 -33.399 -2.004 1.00 31.50 232 ASN A O 1
ATOM 1825 N N . HIS A 1 233 ? 52.592 -35.153 -1.835 1.00 31.44 233 HIS A N 1
ATOM 1826 C CA . HIS A 1 233 ? 51.915 -36.024 -0.885 1.00 31.44 233 HIS A CA 1
ATOM 1827 C C . HIS A 1 233 ? 51.610 -35.357 0.464 1.00 31.44 233 HIS A C 1
ATOM 1829 O O . HIS A 1 233 ? 52.413 -34.554 0.928 1.00 31.44 233 HIS A O 1
ATOM 1835 N N . ILE A 1 234 ? 50.538 -35.811 1.134 1.00 33.50 234 ILE A N 1
ATOM 1836 C CA . ILE A 1 234 ? 50.477 -36.231 2.556 1.00 33.50 234 ILE A CA 1
ATOM 1837 C C . ILE A 1 234 ? 49.170 -37.057 2.763 1.00 33.50 234 ILE A C 1
ATOM 1839 O O . ILE A 1 234 ? 48.193 -36.791 2.066 1.00 33.50 234 ILE A O 1
ATOM 1843 N N . PRO A 1 235 ? 49.163 -38.097 3.629 1.00 38.72 235 PRO A N 1
ATOM 1844 C CA . PRO A 1 235 ? 48.402 -39.343 3.426 1.00 38.72 235 PRO A CA 1
ATOM 1845 C C . PRO A 1 235 ? 46.979 -39.418 4.010 1.00 38.72 235 PRO A C 1
ATOM 1847 O O . PRO A 1 235 ? 46.604 -38.688 4.922 1.00 38.72 235 PRO A O 1
ATOM 1850 N N . GLU A 1 236 ? 46.246 -40.402 3.487 1.00 38.16 236 GLU A N 1
ATOM 1851 C CA . GLU A 1 236 ? 44.897 -40.875 3.819 1.00 38.16 236 GLU A CA 1
ATOM 1852 C C . GLU A 1 236 ? 44.853 -41.701 5.127 1.00 38.16 236 GLU A C 1
ATOM 1854 O O . GLU A 1 236 ? 45.608 -42.663 5.266 1.00 38.16 236 GLU A O 1
ATOM 1859 N N . GLU A 1 237 ? 43.933 -41.389 6.055 1.00 35.56 237 GLU A N 1
ATOM 1860 C CA . GLU A 1 237 ? 43.544 -42.303 7.146 1.00 35.56 237 GLU A CA 1
ATOM 1861 C C . GLU A 1 237 ? 42.020 -42.263 7.442 1.00 35.56 237 GLU A C 1
ATOM 1863 O O . GLU A 1 237 ? 41.516 -41.382 8.129 1.00 35.56 237 GLU A O 1
ATOM 1868 N N . VAL A 1 238 ? 41.327 -43.258 6.867 1.00 35.09 238 VAL A N 1
ATOM 1869 C CA . VAL A 1 238 ? 40.262 -44.144 7.406 1.00 35.09 238 VAL A CA 1
ATOM 1870 C C . VAL A 1 238 ? 38.875 -43.592 7.830 1.00 35.09 238 VAL A C 1
ATOM 1872 O O . VAL A 1 238 ? 38.698 -42.630 8.565 1.00 35.09 238 VAL A O 1
ATOM 1875 N N . LEU A 1 239 ? 37.862 -44.330 7.357 1.00 36.81 239 LEU A N 1
ATOM 1876 C CA . LEU A 1 239 ? 36.412 -44.116 7.358 1.00 36.81 239 LEU A CA 1
ATOM 1877 C C . LEU A 1 239 ? 35.670 -44.719 8.588 1.00 36.81 239 LEU A C 1
ATOM 1879 O O . LEU A 1 239 ? 35.953 -45.852 8.971 1.00 36.81 239 LEU A O 1
ATOM 1883 N N . ALA A 1 240 ? 34.599 -44.017 9.017 1.00 33.91 240 ALA A N 1
ATOM 1884 C CA . ALA A 1 240 ? 33.341 -44.458 9.690 1.00 33.91 240 ALA A CA 1
ATOM 1885 C C . ALA A 1 240 ? 33.329 -44.795 11.210 1.00 33.91 240 ALA A C 1
ATOM 1887 O O . ALA A 1 240 ? 34.375 -45.128 11.759 1.00 33.91 240 ALA A O 1
ATOM 1888 N N . PRO A 1 241 ? 32.152 -44.835 11.906 1.00 41.03 241 PRO A N 1
ATOM 1889 C CA . PRO A 1 241 ? 30.778 -44.382 11.585 1.00 41.03 241 PRO A CA 1
ATOM 1890 C C . PRO A 1 241 ? 30.121 -43.464 12.666 1.00 41.03 241 PRO A C 1
ATOM 1892 O O . PRO A 1 241 ? 30.643 -43.262 13.759 1.00 41.03 241 PRO A O 1
ATOM 1895 N N . ALA A 1 242 ? 28.931 -42.927 12.363 1.00 43.03 242 ALA A N 1
ATOM 1896 C CA . ALA A 1 242 ? 28.102 -42.080 13.238 1.00 43.03 242 ALA A CA 1
ATOM 1897 C C . ALA A 1 242 ? 27.410 -42.833 14.408 1.00 43.03 242 ALA A C 1
ATOM 1899 O O . ALA A 1 242 ? 27.019 -43.987 14.219 1.00 43.03 242 ALA A O 1
ATOM 1900 N N . PRO A 1 243 ? 27.149 -42.181 15.566 1.00 43.53 243 PRO A N 1
ATOM 1901 C CA . PRO A 1 243 ? 26.238 -42.686 16.599 1.00 43.53 243 PRO A CA 1
ATOM 1902 C C . PRO A 1 243 ? 24.896 -41.902 16.693 1.00 43.53 243 PRO A C 1
ATOM 1904 O O . PRO A 1 243 ? 24.781 -40.808 16.137 1.00 43.53 243 PRO A O 1
ATOM 1907 N N . PRO A 1 244 ? 23.862 -42.482 17.348 1.00 47.00 244 PRO A N 1
ATOM 1908 C CA . PRO A 1 244 ? 22.433 -42.168 17.171 1.00 47.00 244 PRO A CA 1
ATOM 1909 C C . PRO A 1 244 ? 21.920 -41.011 18.065 1.00 47.00 244 PRO A C 1
ATOM 1911 O O . PRO A 1 244 ? 22.656 -40.545 18.937 1.00 47.00 244 PRO A O 1
ATOM 1914 N N . PRO A 1 245 ? 20.668 -40.532 17.873 1.00 44.22 245 PRO A N 1
ATOM 1915 C CA . PRO A 1 245 ? 20.174 -39.309 18.506 1.00 44.22 245 PRO A CA 1
ATOM 1916 C C . PRO A 1 245 ? 19.593 -39.564 19.910 1.00 44.22 245 PRO A C 1
ATOM 1918 O O . PRO A 1 245 ? 18.968 -40.605 20.123 1.00 44.22 245 PRO A O 1
ATOM 1921 N N . PRO A 1 246 ? 19.700 -38.603 20.845 1.00 37.59 246 PRO A N 1
ATOM 1922 C CA . PRO A 1 246 ? 18.868 -38.579 22.042 1.00 37.59 246 PRO A CA 1
ATOM 1923 C C . PRO A 1 246 ? 17.770 -37.497 21.959 1.00 37.59 246 PRO A C 1
ATOM 1925 O O . PRO A 1 246 ? 18.055 -36.322 21.737 1.00 37.59 246 PRO A O 1
ATOM 1928 N N . GLU A 1 247 ? 16.514 -37.893 22.184 1.00 36.38 247 GLU A N 1
ATOM 1929 C CA . GLU A 1 247 ? 15.447 -37.018 22.712 1.00 36.38 247 GLU A CA 1
ATOM 1930 C C . GLU A 1 247 ? 15.373 -37.176 24.255 1.00 36.38 247 GLU A C 1
ATOM 1932 O O . GLU A 1 247 ? 15.992 -38.092 24.801 1.00 36.38 247 GLU A O 1
ATOM 1937 N N . PRO A 1 248 ? 14.509 -36.437 24.973 1.00 44.53 248 PRO A N 1
ATOM 1938 C CA . PRO A 1 248 ? 14.578 -35.013 25.284 1.00 44.53 248 PRO A CA 1
ATOM 1939 C C . PRO A 1 248 ? 14.724 -34.806 26.811 1.00 44.53 248 PRO A C 1
ATOM 1941 O O . PRO A 1 248 ? 14.268 -35.627 27.606 1.00 44.53 248 PRO A O 1
ATOM 1944 N N . SER A 1 249 ? 15.322 -33.700 27.258 1.00 32.75 249 SER A N 1
ATOM 1945 C CA . SER A 1 249 ? 15.317 -33.339 28.684 1.00 32.75 249 SER A CA 1
ATOM 1946 C C . SER A 1 249 ? 15.185 -31.835 28.896 1.00 32.75 249 SER A C 1
ATOM 1948 O O . SER A 1 249 ? 15.704 -31.041 28.114 1.00 32.75 249 SER A O 1
ATOM 1950 N N . ASP A 1 250 ? 14.461 -31.520 29.962 1.00 32.09 250 ASP A N 1
ATOM 1951 C CA . ASP A 1 250 ? 13.800 -30.277 30.340 1.00 32.09 250 ASP A CA 1
ATOM 1952 C C . ASP A 1 250 ? 14.624 -28.977 30.378 1.00 32.09 250 ASP A C 1
ATOM 1954 O O . ASP A 1 250 ? 15.837 -28.960 30.582 1.00 32.09 250 ASP A O 1
ATOM 1958 N N . GLU A 1 251 ? 13.860 -27.889 30.214 1.00 42.84 251 GLU A N 1
ATOM 1959 C CA . GLU A 1 251 ? 14.056 -26.509 30.680 1.00 42.84 251 GLU A CA 1
ATOM 1960 C C . GLU A 1 251 ? 15.416 -26.148 31.301 1.00 42.84 251 GLU A C 1
ATOM 1962 O O . GLU A 1 251 ? 15.657 -26.392 32.481 1.00 42.84 251 GLU A O 1
ATOM 1967 N N . VAL A 1 252 ? 16.218 -25.370 30.561 1.00 34.62 252 VAL A N 1
ATOM 1968 C CA . VAL A 1 252 ? 17.046 -24.307 31.153 1.00 34.62 252 VAL A CA 1
ATOM 1969 C C . VAL A 1 252 ? 17.058 -23.091 30.224 1.00 34.62 252 VAL A C 1
ATOM 1971 O O . VAL A 1 252 ? 17.553 -23.124 29.100 1.00 34.62 252 VAL A O 1
ATOM 1974 N N . GLU A 1 253 ? 16.500 -22.002 30.733 1.00 46.19 253 GLU A N 1
ATOM 1975 C CA . GLU A 1 253 ? 16.535 -20.647 30.191 1.00 46.19 253 GLU A CA 1
ATOM 1976 C C . GLU A 1 253 ? 17.981 -20.109 30.161 1.00 46.19 253 GLU A C 1
ATOM 1978 O O . GLU A 1 253 ? 18.626 -20.016 31.205 1.00 46.19 253 GLU A O 1
ATOM 1983 N N . GLN A 1 254 ? 18.498 -19.741 28.980 1.00 37.09 254 GLN A N 1
ATOM 1984 C CA . GLN A 1 254 ? 19.745 -18.976 28.825 1.00 37.09 254 GLN A CA 1
ATOM 1985 C C . GLN A 1 254 ? 19.703 -18.015 27.614 1.00 37.09 254 GLN A C 1
ATOM 1987 O O . GLN A 1 254 ? 18.892 -18.192 26.704 1.00 37.09 254 GLN A O 1
ATOM 1992 N N . PRO A 1 255 ? 20.510 -16.935 27.649 1.00 37.97 255 PRO A N 1
ATOM 1993 C CA . PRO A 1 255 ? 20.138 -15.613 27.155 1.00 37.97 255 PRO A CA 1
ATOM 1994 C C . PRO A 1 255 ? 20.482 -15.372 25.680 1.00 37.97 255 PRO A C 1
ATOM 1996 O O . PRO A 1 255 ? 21.343 -16.025 25.096 1.00 37.97 255 PRO A O 1
ATOM 1999 N N . ALA A 1 256 ? 19.814 -14.377 25.091 1.00 44.66 256 ALA A N 1
ATOM 2000 C CA . ALA A 1 256 ? 20.039 -13.925 23.721 1.00 44.66 256 ALA A CA 1
ATOM 2001 C C . ALA A 1 256 ? 21.518 -13.554 23.455 1.00 44.66 256 ALA A C 1
ATOM 2003 O O . ALA A 1 256 ? 22.149 -12.919 24.307 1.00 44.66 256 ALA A O 1
ATOM 2004 N N . PRO A 1 257 ? 22.073 -13.884 22.272 1.00 39.72 257 PRO A N 1
ATOM 2005 C CA . PRO A 1 257 ? 23.453 -13.564 21.935 1.00 39.72 257 PRO A CA 1
ATOM 2006 C C . PRO A 1 257 ? 23.655 -12.049 21.789 1.00 39.72 257 PRO A C 1
ATOM 2008 O O . PRO A 1 257 ? 22.956 -11.368 21.036 1.00 39.72 257 PRO A O 1
ATOM 2011 N N . MET A 1 258 ? 24.645 -11.533 22.520 1.00 35.94 258 MET A N 1
ATOM 2012 C CA . MET A 1 258 ? 25.176 -10.177 22.395 1.00 35.94 258 MET A CA 1
ATOM 2013 C C . MET A 1 258 ? 25.743 -9.951 20.987 1.00 35.94 258 MET A C 1
ATOM 2015 O O . MET A 1 258 ? 26.757 -10.545 20.625 1.00 35.94 258 MET A O 1
ATOM 2019 N N . TYR A 1 259 ? 25.143 -9.035 20.228 1.00 49.09 259 TYR A N 1
ATOM 2020 C CA . TYR A 1 259 ? 25.829 -8.373 19.117 1.00 49.09 259 TYR A CA 1
ATOM 2021 C C . TYR A 1 259 ? 26.631 -7.165 19.643 1.00 49.09 259 TYR A C 1
ATOM 2023 O O . TYR A 1 259 ? 26.196 -6.516 20.601 1.00 49.09 259 TYR A O 1
ATOM 2031 N N . PRO A 1 260 ? 27.803 -6.856 19.051 1.00 46.16 260 PRO A N 1
ATOM 2032 C CA . PRO A 1 260 ? 28.633 -5.717 19.444 1.00 46.16 260 PRO A CA 1
ATOM 2033 C C . PRO A 1 260 ? 27.890 -4.386 19.225 1.00 46.16 260 PRO A C 1
ATOM 2035 O O . PRO A 1 260 ? 26.965 -4.326 18.410 1.00 46.16 260 PRO A O 1
ATOM 2038 N N . PRO A 1 261 ? 28.262 -3.302 19.935 1.00 42.69 261 PRO A N 1
ATOM 2039 C CA . PRO A 1 261 ? 27.544 -2.039 19.853 1.00 42.69 261 PRO A CA 1
ATOM 2040 C C . PRO A 1 261 ? 27.669 -1.474 18.437 1.00 42.69 261 PRO A C 1
ATOM 2042 O O . PRO A 1 261 ? 28.754 -1.097 17.994 1.00 42.69 261 PRO A O 1
ATOM 2045 N N . HIS A 1 262 ? 26.546 -1.416 17.723 1.00 45.62 262 HIS A N 1
ATOM 2046 C CA . HIS A 1 262 ? 26.448 -0.677 16.475 1.00 45.62 262 HIS A CA 1
ATOM 2047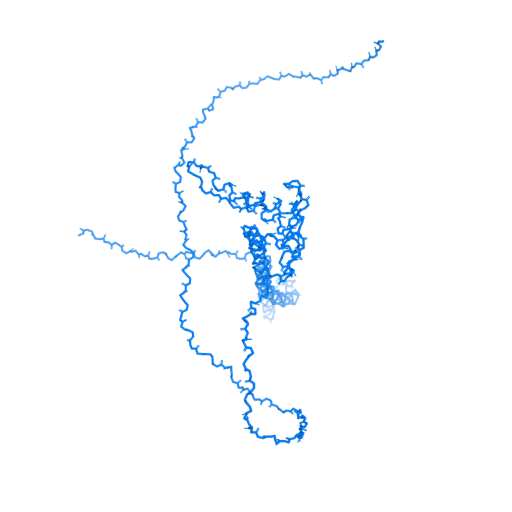 C C . HIS A 1 262 ? 26.817 0.784 16.743 1.00 45.62 262 HIS A C 1
ATOM 2049 O O . HIS A 1 262 ? 26.126 1.495 17.475 1.00 45.62 262 HIS A O 1
ATOM 2055 N N . MET A 1 263 ? 27.923 1.218 16.139 1.00 46.78 263 MET A N 1
ATOM 2056 C CA . MET A 1 263 ? 28.251 2.625 15.946 1.00 46.78 263 MET A CA 1
ATOM 2057 C C . MET A 1 263 ? 27.013 3.334 15.389 1.00 46.78 263 MET A C 1
ATOM 2059 O O . MET A 1 263 ? 26.406 2.868 14.424 1.00 46.78 263 MET A O 1
ATOM 2063 N N . GLY A 1 264 ? 26.613 4.413 16.061 1.00 39.97 264 GLY A N 1
ATOM 2064 C CA . GLY A 1 264 ? 25.365 5.118 15.812 1.00 39.97 264 GLY A CA 1
ATOM 2065 C C . GLY A 1 264 ? 25.182 5.480 14.342 1.00 39.97 264 GLY A C 1
ATOM 2066 O O . GLY A 1 264 ? 25.968 6.230 13.767 1.00 39.97 264 GLY A O 1
ATOM 2067 N N . ILE A 1 265 ? 24.099 4.979 13.756 1.00 41.47 265 ILE A N 1
ATOM 2068 C CA . ILE A 1 265 ? 23.525 5.571 12.553 1.00 41.47 265 ILE A CA 1
ATOM 2069 C C . ILE A 1 265 ? 22.971 6.941 12.979 1.00 41.47 265 ILE A C 1
ATOM 2071 O O . ILE A 1 265 ? 22.245 7.001 13.978 1.00 41.47 265 ILE A O 1
ATOM 2075 N N . PRO A 1 266 ? 23.291 8.041 12.274 1.00 40.69 266 PRO A N 1
ATOM 2076 C CA . PRO A 1 266 ? 22.666 9.330 12.525 1.00 40.69 266 PRO A CA 1
ATOM 2077 C C . PRO A 1 266 ? 21.149 9.177 12.437 1.00 40.69 266 PRO A C 1
ATOM 2079 O O . PRO A 1 266 ? 20.620 8.685 11.439 1.00 40.69 266 PRO A O 1
ATOM 2082 N N . THR A 1 267 ? 20.441 9.594 13.482 1.00 44.78 267 THR A N 1
ATOM 2083 C CA . THR A 1 267 ? 18.997 9.803 13.428 1.00 44.78 267 THR A CA 1
ATOM 2084 C C . THR A 1 267 ? 18.676 10.648 12.200 1.00 44.78 267 THR A C 1
ATOM 2086 O O . THR A 1 267 ? 19.199 11.753 12.050 1.00 44.78 267 THR A O 1
ATOM 2089 N N . ALA A 1 268 ? 17.826 10.128 11.312 1.00 43.78 268 ALA A N 1
ATOM 2090 C CA . ALA A 1 268 ? 17.287 10.919 10.218 1.00 43.78 268 ALA A CA 1
ATOM 2091 C C . ALA A 1 268 ? 16.656 12.191 10.815 1.00 43.78 268 ALA A C 1
ATOM 2093 O O . ALA A 1 268 ? 15.888 12.084 11.780 1.00 43.78 268 ALA A O 1
ATOM 2094 N N . PRO A 1 269 ? 16.988 13.391 10.308 1.00 44.78 269 PRO A N 1
ATOM 2095 C CA . PRO A 1 269 ? 16.336 14.601 10.773 1.00 44.78 269 PRO A CA 1
ATOM 2096 C C . PRO A 1 269 ? 14.832 14.468 10.522 1.00 44.78 269 PRO A C 1
ATOM 2098 O O . PRO A 1 269 ? 14.406 13.930 9.497 1.00 44.78 269 PRO A O 1
ATOM 2101 N N . ALA A 1 270 ? 14.032 14.942 11.481 1.00 51.75 270 ALA A N 1
ATOM 2102 C CA . ALA A 1 270 ? 12.590 15.076 11.320 1.00 51.75 270 ALA A CA 1
ATOM 2103 C C . ALA A 1 270 ? 12.282 15.731 9.960 1.00 51.75 270 ALA A C 1
ATOM 2105 O O . ALA A 1 270 ? 13.052 16.600 9.539 1.00 51.75 270 ALA A O 1
ATOM 2106 N N . PRO A 1 271 ? 11.196 15.347 9.262 1.00 46.62 271 PRO A N 1
ATOM 2107 C CA . PRO A 1 271 ? 10.843 15.986 8.005 1.00 46.62 271 PRO A CA 1
ATOM 2108 C C . PRO A 1 271 ? 10.710 17.489 8.254 1.00 46.62 271 PRO A C 1
ATOM 2110 O O . PRO A 1 271 ? 9.796 17.938 8.947 1.00 46.62 271 PRO A O 1
ATOM 2113 N N . ASN A 1 272 ? 11.663 18.258 7.724 1.00 43.94 272 ASN A N 1
ATOM 2114 C CA . ASN A 1 272 ? 11.561 19.702 7.681 1.00 43.94 272 ASN A CA 1
ATOM 2115 C C . ASN A 1 272 ? 10.246 20.021 6.977 1.00 43.94 272 ASN A C 1
ATOM 2117 O O . ASN A 1 272 ? 10.029 19.624 5.831 1.00 43.94 272 ASN A O 1
ATOM 2121 N N . VAL A 1 273 ? 9.373 20.739 7.679 1.00 47.56 273 VAL A N 1
ATOM 2122 C CA . VAL A 1 273 ? 8.262 21.455 7.067 1.00 47.56 273 VAL A CA 1
ATOM 2123 C C . VAL A 1 273 ? 8.893 22.379 6.034 1.00 47.56 273 VAL A C 1
ATOM 2125 O O . VAL A 1 273 ? 9.519 23.379 6.382 1.00 47.56 273 VAL A O 1
ATOM 2128 N N . VAL A 1 274 ? 8.806 21.997 4.763 1.00 43.62 274 VAL A N 1
ATOM 2129 C CA . VAL A 1 274 ? 9.209 22.859 3.658 1.00 43.62 274 VAL A CA 1
ATOM 2130 C C . VAL A 1 274 ? 8.335 24.112 3.765 1.00 43.62 274 VAL A C 1
ATOM 2132 O O . VAL A 1 274 ? 7.108 23.975 3.775 1.00 43.62 274 VAL A O 1
ATOM 2135 N N . PRO A 1 275 ? 8.899 25.325 3.885 1.00 40.91 275 PRO A N 1
ATOM 2136 C CA . PRO A 1 275 ? 8.097 26.529 3.803 1.00 40.91 275 PRO A CA 1
ATOM 2137 C C . PRO A 1 275 ? 7.500 26.572 2.402 1.00 40.91 275 PRO A C 1
ATOM 2139 O O . PRO A 1 275 ? 8.228 26.570 1.408 1.00 40.91 275 PRO A O 1
ATOM 2142 N N . THR A 1 276 ? 6.175 26.587 2.317 1.00 44.41 276 THR A N 1
ATOM 2143 C CA . THR A 1 276 ? 5.454 26.859 1.078 1.00 44.41 276 THR A CA 1
ATOM 2144 C C . THR A 1 276 ? 6.012 28.152 0.472 1.00 44.41 276 THR A C 1
ATOM 2146 O O . THR A 1 276 ? 6.010 29.174 1.166 1.00 44.41 276 THR A O 1
ATOM 2149 N N . PRO A 1 277 ? 6.495 28.167 -0.784 1.00 43.59 277 PRO A N 1
ATOM 2150 C CA . PRO A 1 277 ? 6.871 29.412 -1.435 1.00 43.59 277 PRO A CA 1
ATOM 2151 C C . PRO A 1 277 ? 5.648 30.328 -1.480 1.00 43.59 277 PRO A C 1
ATOM 2153 O O . PRO A 1 277 ? 4.605 29.968 -2.030 1.00 43.59 277 PRO A O 1
ATOM 2156 N N . GLY A 1 278 ? 5.756 31.493 -0.843 1.00 40.19 278 GLY A N 1
ATOM 2157 C CA . GLY A 1 278 ? 4.715 32.509 -0.855 1.00 40.19 278 GLY A CA 1
ATOM 2158 C C . GLY A 1 278 ? 4.533 33.042 -2.269 1.00 40.19 278 GLY A C 1
ATOM 2159 O O . GLY A 1 278 ? 5.261 33.932 -2.695 1.00 40.19 278 GLY A O 1
ATOM 2160 N N . TYR A 1 279 ? 3.554 32.512 -2.996 1.00 51.31 279 TYR A N 1
ATOM 2161 C CA . TYR A 1 279 ? 3.044 33.170 -4.189 1.00 51.31 279 TYR A CA 1
ATOM 2162 C C . TYR A 1 279 ? 2.343 34.465 -3.754 1.00 51.31 279 TYR A C 1
ATOM 2164 O O . TYR A 1 279 ? 1.417 34.402 -2.936 1.00 51.31 279 TYR A O 1
ATOM 2172 N N . PRO A 1 280 ? 2.720 35.646 -4.276 1.00 46.28 280 PRO A N 1
ATOM 2173 C CA . PRO A 1 280 ? 1.868 36.813 -4.160 1.00 46.28 280 PRO A CA 1
ATOM 2174 C C . PRO A 1 280 ? 0.603 36.533 -4.976 1.00 46.28 280 PRO A C 1
ATOM 2176 O O . PRO A 1 280 ? 0.603 36.610 -6.201 1.00 46.28 280 PRO A O 1
ATOM 2179 N N . MET A 1 281 ? -0.480 36.178 -4.285 1.00 44.75 281 MET A N 1
ATOM 2180 C CA . MET A 1 281 ? -1.820 36.183 -4.861 1.00 44.75 281 MET A CA 1
ATOM 2181 C C . MET A 1 281 ? -2.126 37.624 -5.271 1.00 44.75 281 MET A C 1
ATOM 2183 O O . MET A 1 281 ? -2.480 38.464 -4.438 1.00 44.75 281 MET A O 1
ATOM 2187 N N . SER A 1 282 ? -1.962 37.929 -6.555 1.00 49.81 282 SER A N 1
ATOM 2188 C CA . SER A 1 282 ? -2.556 39.111 -7.157 1.00 49.81 282 SER A CA 1
ATOM 2189 C C . SER A 1 282 ? -4.060 39.020 -6.913 1.00 49.81 282 SER A C 1
ATOM 2191 O O . SER A 1 282 ? -4.740 38.101 -7.370 1.00 49.81 282 SER A O 1
ATOM 2193 N N . ARG A 1 283 ? -4.581 39.942 -6.095 1.00 48.34 283 ARG A N 1
ATOM 2194 C CA . ARG A 1 283 ? -6.017 40.038 -5.835 1.00 48.34 283 ARG A CA 1
ATOM 2195 C C . ARG A 1 283 ? -6.705 40.255 -7.179 1.00 48.34 283 ARG A C 1
ATOM 2197 O O . ARG A 1 283 ? -6.454 41.261 -7.838 1.00 48.34 283 ARG A O 1
ATOM 2204 N N . LEU A 1 284 ? -7.566 39.317 -7.568 1.00 45.78 284 LEU A N 1
ATOM 2205 C CA . LEU A 1 284 ? -8.527 39.537 -8.643 1.00 45.78 284 LEU A CA 1
ATOM 2206 C C . LEU A 1 284 ? -9.290 40.840 -8.344 1.00 45.78 284 LEU A C 1
ATOM 2208 O O . LEU A 1 284 ? -9.761 41.011 -7.212 1.00 45.78 284 LEU A O 1
ATOM 2212 N N . PRO A 1 285 ? -9.394 41.776 -9.303 1.00 54.47 285 PRO A N 1
ATOM 2213 C CA . PRO A 1 285 ? -10.175 42.984 -9.099 1.00 54.47 285 PRO A CA 1
ATOM 2214 C C . PRO A 1 285 ? -11.649 42.608 -8.874 1.00 54.47 285 PRO A C 1
ATOM 2216 O O . PRO A 1 285 ? -12.148 41.673 -9.507 1.00 54.47 285 PRO A O 1
ATOM 2219 N N . PRO A 1 286 ? -12.364 43.306 -7.975 1.00 46.81 286 PRO A N 1
ATOM 2220 C CA . PRO A 1 286 ? -13.760 43.007 -7.699 1.00 46.81 286 PRO A CA 1
ATOM 2221 C C . PRO A 1 286 ? -14.598 43.204 -8.966 1.00 46.81 286 PRO A C 1
ATOM 2223 O O . PRO A 1 286 ? -14.617 44.281 -9.561 1.00 46.81 286 PRO A O 1
ATOM 2226 N N . SER A 1 287 ? -15.318 42.155 -9.366 1.00 39.34 287 SER A N 1
ATOM 2227 C CA . SER A 1 287 ? -16.334 42.245 -10.406 1.00 39.34 287 SER A CA 1
ATOM 2228 C C . SER A 1 287 ? -17.409 43.232 -9.955 1.00 39.34 287 SER A C 1
ATOM 2230 O O . SER A 1 287 ? -18.147 42.971 -9.001 1.00 39.34 287 SER A O 1
ATOM 2232 N N . HIS A 1 288 ? -17.512 44.372 -10.633 1.00 42.16 288 HIS A N 1
ATOM 2233 C CA . HIS A 1 288 ? -18.637 45.277 -10.462 1.00 42.16 288 HIS A CA 1
ATOM 2234 C C . HIS A 1 288 ? -19.930 44.562 -10.871 1.00 42.16 288 HIS A C 1
ATOM 2236 O O . HIS A 1 288 ? -20.223 44.404 -12.056 1.00 42.16 288 HIS A O 1
ATOM 2242 N N . SER A 1 289 ? -20.732 44.158 -9.885 1.00 37.06 289 SER A N 1
ATOM 2243 C CA . SER A 1 289 ? -22.125 43.784 -10.104 1.00 37.06 289 SER A CA 1
ATOM 2244 C C . SER A 1 289 ? -22.906 45.042 -10.495 1.00 37.06 289 SER A C 1
ATOM 2246 O O . SER A 1 289 ? -23.265 45.855 -9.637 1.00 37.06 289 SER A O 1
ATOM 2248 N N . LYS A 1 290 ? -23.175 45.233 -11.789 1.00 41.25 290 LYS A N 1
ATOM 2249 C CA . LYS A 1 290 ? -24.213 46.179 -12.207 1.00 41.25 290 LYS A CA 1
ATOM 2250 C C . LYS A 1 290 ? -25.574 45.588 -11.840 1.00 41.25 290 LYS A C 1
ATOM 2252 O O . LYS A 1 290 ? -25.981 44.557 -12.364 1.00 41.25 290 LYS A O 1
ATOM 2257 N N . LYS A 1 291 ? -26.257 46.262 -10.916 1.00 42.25 291 LYS A N 1
ATOM 2258 C CA . LYS A 1 291 ? -27.694 46.121 -10.673 1.00 42.25 291 LYS A CA 1
ATOM 2259 C C . LYS A 1 291 ? -28.465 46.738 -11.846 1.00 42.25 291 LYS A C 1
ATOM 2261 O O . LYS A 1 291 ? -28.238 47.902 -12.156 1.00 42.25 291 LYS A O 1
ATOM 2266 N N . SER A 1 292 ? -29.419 45.999 -12.404 1.00 35.47 292 SER A N 1
ATOM 2267 C CA . SER A 1 292 ? -30.678 46.520 -12.971 1.00 35.47 292 SER A CA 1
ATOM 2268 C C . SER A 1 292 ? -31.625 45.328 -13.178 1.00 35.47 292 SER A C 1
ATOM 2270 O O . SER A 1 292 ? -31.344 44.453 -13.986 1.00 35.47 292 SER A O 1
ATOM 2272 N N . ASN A 1 293 ? -32.550 45.106 -12.244 1.00 34.16 293 ASN A N 1
ATOM 2273 C CA . ASN A 1 293 ? -33.976 45.468 -12.335 1.00 34.16 293 ASN A CA 1
ATOM 2274 C C . ASN A 1 293 ? -34.817 44.598 -13.297 1.00 34.16 293 ASN A C 1
ATOM 2276 O O . ASN A 1 293 ? -34.973 44.962 -14.451 1.00 34.16 293 ASN A O 1
ATOM 2280 N N . THR A 1 294 ? -35.357 43.492 -12.748 1.00 41.31 294 THR A N 1
ATOM 2281 C CA . THR A 1 294 ? -36.785 43.048 -12.706 1.00 41.31 294 THR A CA 1
ATOM 2282 C C . THR A 1 294 ? -37.633 42.995 -14.017 1.00 41.31 294 THR A C 1
ATOM 2284 O O . THR A 1 294 ? -37.147 43.344 -15.081 1.00 41.31 294 THR A O 1
ATOM 2287 N N . PRO A 1 295 ? -38.871 42.438 -14.027 1.00 48.75 295 PRO A N 1
ATOM 2288 C CA . PRO A 1 295 ? -39.140 41.197 -14.762 1.00 48.75 295 PRO A CA 1
ATOM 2289 C C . PRO A 1 295 ? -40.248 41.376 -15.820 1.00 48.75 295 PRO A C 1
ATOM 2291 O O . PRO A 1 295 ? -41.066 42.290 -15.736 1.00 48.75 295 PRO A O 1
ATOM 2294 N N . THR A 1 296 ? -40.380 40.475 -16.796 1.00 36.62 296 THR A N 1
ATOM 2295 C CA . THR A 1 296 ? -41.651 40.367 -17.536 1.00 36.62 296 THR A CA 1
ATOM 2296 C C . THR A 1 296 ? -41.911 38.927 -17.962 1.00 36.62 296 THR A C 1
ATOM 2298 O O . THR A 1 296 ? -41.142 38.316 -18.695 1.00 36.62 296 THR A O 1
ATOM 2301 N N . SER A 1 297 ? -43.010 38.406 -17.419 1.00 40.81 297 SER A N 1
ATOM 2302 C CA . SER A 1 297 ? -43.744 37.214 -17.836 1.00 40.81 297 SER A CA 1
ATOM 2303 C C . SER A 1 297 ? -44.021 37.227 -19.339 1.00 40.81 297 SER A C 1
ATOM 2305 O O . SER A 1 297 ? -44.340 38.288 -19.861 1.00 40.81 297 SER A O 1
ATOM 2307 N N . LEU A 1 298 ? -44.011 36.066 -19.998 1.00 38.97 298 LEU A N 1
ATOM 2308 C CA . LEU A 1 298 ? -45.078 35.719 -20.938 1.00 38.97 298 LEU A CA 1
ATOM 2309 C C . LEU A 1 298 ? -45.086 34.214 -21.232 1.00 38.97 298 LEU A C 1
ATOM 2311 O O . LEU A 1 298 ? -44.114 33.615 -21.681 1.00 38.97 298 LEU A O 1
ATOM 2315 N N . ASN A 1 299 ? -46.251 33.644 -20.942 1.00 38.16 299 ASN A N 1
ATOM 2316 C CA . ASN A 1 299 ? -46.754 32.349 -21.366 1.00 38.16 299 ASN A CA 1
ATOM 2317 C C . ASN A 1 299 ? -46.565 32.069 -22.868 1.00 38.16 299 ASN A C 1
ATOM 2319 O O . ASN A 1 299 ? -46.487 32.989 -23.677 1.00 38.16 299 ASN A O 1
ATOM 2323 N N . SER A 1 300 ? -46.725 30.782 -23.201 1.00 41.16 300 SER A N 1
ATOM 2324 C CA . SER A 1 300 ? -47.151 30.200 -24.488 1.00 41.16 300 SER A CA 1
ATOM 2325 C C . SER A 1 300 ? -46.079 29.472 -25.302 1.00 41.16 300 SER A C 1
ATOM 2327 O O . SER A 1 300 ? -45.490 30.011 -26.226 1.00 41.16 300 SER A O 1
ATOM 2329 N N . ILE A 1 301 ? -45.935 28.168 -25.046 1.00 41.03 301 ILE A N 1
ATOM 2330 C CA . ILE A 1 301 ? -45.710 27.206 -26.132 1.00 41.03 301 ILE A CA 1
ATOM 2331 C C . ILE A 1 301 ? -46.677 26.043 -25.905 1.00 41.03 301 ILE A C 1
ATOM 2333 O O . ILE A 1 301 ? -46.390 25.079 -25.201 1.00 41.03 301 ILE A O 1
ATOM 2337 N N . LEU A 1 302 ? -47.870 26.195 -26.481 1.00 41.25 302 LEU A N 1
ATOM 2338 C CA . LEU A 1 302 ? -48.818 25.121 -26.737 1.00 41.25 302 LEU A CA 1
ATOM 2339 C C . LEU A 1 302 ? -48.862 24.931 -28.258 1.00 41.25 302 LEU A C 1
ATOM 2341 O O . LEU A 1 302 ? -49.094 25.895 -28.980 1.00 41.25 302 LEU A O 1
ATOM 2345 N N . ASN A 1 303 ? -48.713 23.681 -28.697 1.00 40.06 303 ASN A N 1
ATOM 2346 C CA . ASN A 1 303 ? -49.184 23.129 -29.970 1.00 40.06 303 ASN A CA 1
ATOM 2347 C C . ASN A 1 303 ? -48.711 23.755 -31.297 1.00 40.06 303 ASN A C 1
ATOM 2349 O O . ASN A 1 303 ? -49.157 24.828 -31.692 1.00 40.06 303 ASN A O 1
ATOM 2353 N N . ARG A 1 304 ? -48.011 22.939 -32.098 1.00 47.00 304 ARG A N 1
ATOM 2354 C CA . ARG A 1 304 ? -48.444 22.525 -33.453 1.00 47.00 304 ARG A CA 1
ATOM 2355 C C . ARG A 1 304 ? -47.456 21.500 -34.021 1.00 47.00 304 ARG A C 1
ATOM 2357 O O . ARG A 1 304 ? -46.287 21.806 -34.214 1.00 47.00 304 ARG A O 1
ATOM 2364 N N . GLY A 1 305 ? -47.941 20.284 -34.276 1.00 45.03 305 GLY A N 1
ATOM 2365 C CA . GLY A 1 305 ? -47.240 19.302 -35.109 1.00 45.03 305 GLY A CA 1
ATOM 2366 C C . GLY A 1 305 ? -47.388 19.611 -36.605 1.00 45.03 305 GLY A C 1
ATOM 2367 O O . GLY A 1 305 ? -48.132 20.529 -36.961 1.00 45.03 305 GLY A O 1
ATOM 2368 N N . PRO A 1 306 ? -46.752 18.831 -37.495 1.00 59.22 306 PRO A N 1
ATOM 2369 C CA . PRO A 1 306 ? -47.080 18.837 -38.910 1.00 59.22 306 PRO A CA 1
ATOM 2370 C C . PRO A 1 306 ? -47.847 17.569 -39.313 1.00 59.22 306 PRO A C 1
ATOM 2372 O O . PRO A 1 306 ? -47.472 16.443 -38.990 1.00 59.22 306 PRO A O 1
ATOM 2375 N N . SER A 1 307 ? -48.931 17.787 -40.054 1.00 50.12 307 SER A N 1
ATOM 2376 C CA . SER A 1 307 ? -49.733 16.783 -40.743 1.00 50.12 307 SER A CA 1
ATOM 2377 C C . SER A 1 307 ? -49.527 16.940 -42.253 1.00 50.12 307 SER A C 1
ATOM 2379 O O . SER A 1 307 ? -49.898 17.971 -42.797 1.00 50.12 307 SER A O 1
ATOM 2381 N N . LEU A 1 308 ? -49.025 15.866 -42.872 1.00 49.97 308 LEU A N 1
ATOM 2382 C CA . LEU A 1 308 ? -49.401 15.283 -44.174 1.00 49.97 308 LEU A CA 1
ATOM 2383 C C . LEU A 1 308 ? -49.254 16.052 -45.508 1.00 49.97 308 LEU A C 1
ATOM 2385 O O . LEU A 1 308 ? -49.813 17.125 -45.697 1.00 49.97 308 LEU A O 1
ATOM 2389 N N . LYS A 1 309 ? -48.749 15.255 -46.476 1.00 50.66 309 LYS A N 1
ATOM 2390 C CA . LYS A 1 309 ? -48.896 15.283 -47.953 1.00 50.66 309 LYS A CA 1
ATOM 2391 C C . LYS A 1 309 ? -48.056 16.356 -48.658 1.00 50.66 309 LYS A C 1
ATOM 2393 O O . LYS A 1 309 ? -47.986 17.481 -48.193 1.00 50.66 309 LYS A O 1
ATOM 2398 N N . SER A 1 310 ? -47.362 16.070 -49.756 1.00 44.97 310 SER A N 1
ATOM 2399 C CA . SER A 1 310 ? -47.531 15.081 -50.839 1.00 44.97 310 SER A CA 1
ATOM 2400 C C . SER A 1 310 ? -46.185 14.751 -51.471 1.00 44.97 310 SER A C 1
ATOM 2402 O O . SER A 1 310 ? -45.367 15.695 -51.538 1.00 44.97 310 SER A O 1
#

Organism: Pieris brassicae (NCBI:txid7116)

pLDDT: mean 75.94, std 25.86, range [31.44, 98.56]

Radius of gyration: 41.23 Å; chains: 1; bounding box: 103×94×111 Å

Foldseek 3Di:
DDDDDDPDDPDPPDPPPVCVPPLVVVLVVLVVVLVVLVVLLVVLVVLVVCVVVVHDDDPVNVVSVVCNVVSVVVNVVSVVVSVVSVVVVVVVVVVVVVVVVVVVVVVVVVVVVLVVQLVLLVVLLVQLVDPVSVVCCCVVPQLHPNDHPVLSVQSVVLVCQQDPDDDDPDDDSVVSNVRNVVLSNQLSVLPQDDDPNHGSVVSVVSSCSRVVSCSVVDDPPPPPPDDDDDDDDDDDDDDDDDDDDDDDDDDDDDDDDDDDDPDDDPDDPDPPPDPDPDDPPPDDPDDPPDDDDDDDDDDDDDDDDDDDDD